Protein AF-A0A662MBN6-F1 (afdb_monomer_lite)

Structure (mmCIF, N/CA/C/O backbone):
data_AF-A0A662MBN6-F1
#
_entry.id   AF-A0A662MBN6-F1
#
loop_
_atom_site.group_PDB
_atom_site.id
_atom_site.type_symbol
_atom_site.label_atom_id
_atom_site.label_alt_id
_atom_site.label_comp_id
_atom_site.label_asym_id
_atom_site.label_entity_id
_atom_site.label_seq_id
_atom_site.pdbx_PDB_ins_code
_atom_site.Cartn_x
_atom_site.Cartn_y
_atom_site.Cartn_z
_atom_site.occupancy
_atom_site.B_iso_or_equiv
_atom_site.auth_seq_id
_atom_site.auth_comp_id
_atom_site.auth_asym_id
_atom_site.auth_atom_id
_atom_site.pdbx_PDB_model_num
ATOM 1 N N . MET A 1 1 ? -44.211 -45.992 67.084 1.00 43.53 1 MET A N 1
ATOM 2 C CA . MET A 1 1 ? -43.452 -45.256 66.044 1.00 43.53 1 MET A CA 1
ATOM 3 C C . MET A 1 1 ? -44.060 -43.896 65.625 1.00 43.53 1 MET A C 1
ATOM 5 O O . MET A 1 1 ? -43.707 -43.391 64.575 1.00 43.53 1 MET A O 1
ATOM 9 N N . LYS A 1 2 ? -44.914 -43.236 66.437 1.00 46.69 2 LYS A N 1
ATOM 10 C CA . LYS A 1 2 ? -45.595 -41.965 66.067 1.00 46.69 2 LYS A CA 1
ATOM 11 C C . LYS A 1 2 ? -45.117 -40.698 66.809 1.00 46.69 2 LYS A C 1
ATOM 13 O O . LYS A 1 2 ? -45.654 -39.627 66.571 1.00 46.69 2 LYS A O 1
ATOM 18 N N . LYS A 1 3 ? -44.113 -40.788 67.694 1.00 43.88 3 LYS A N 1
ATOM 19 C CA . LYS A 1 3 ? -43.652 -39.653 68.530 1.00 43.88 3 LYS A CA 1
ATOM 20 C C . LYS A 1 3 ? -42.488 -38.831 67.945 1.00 43.88 3 LYS A C 1
ATOM 22 O O . LYS A 1 3 ? -42.190 -37.772 68.480 1.00 43.88 3 LYS A O 1
ATOM 27 N N . GLY A 1 4 ? -41.851 -39.284 66.860 1.00 48.06 4 GLY A N 1
ATOM 28 C CA . GLY A 1 4 ? -40.735 -38.567 66.218 1.00 48.06 4 GLY A CA 1
ATOM 29 C C . GLY A 1 4 ? -41.172 -37.480 65.227 1.00 48.06 4 GLY A C 1
ATOM 30 O O . GLY A 1 4 ? -40.591 -36.403 65.205 1.00 48.06 4 GLY A O 1
ATOM 31 N N . MET A 1 5 ? -42.244 -37.720 64.461 1.00 45.75 5 MET A N 1
ATOM 32 C CA . MET A 1 5 ? -42.692 -36.809 63.392 1.00 45.75 5 MET A CA 1
ATOM 33 C C . MET A 1 5 ? -43.358 -35.520 63.894 1.00 45.75 5 MET A C 1
ATOM 35 O O . MET A 1 5 ? -43.270 -34.497 63.228 1.00 45.75 5 MET A O 1
ATOM 39 N N . GLN A 1 6 ? -43.984 -35.523 65.077 1.00 48.78 6 GLN A N 1
ATOM 40 C CA . GLN A 1 6 ? -44.627 -34.315 65.619 1.00 48.78 6 GLN A CA 1
ATOM 41 C C . GLN A 1 6 ? -43.644 -33.317 66.251 1.00 48.78 6 GLN A C 1
ATOM 43 O O . GLN A 1 6 ? -43.980 -32.144 66.373 1.00 48.78 6 GLN A O 1
ATOM 48 N N . LYS A 1 7 ? -42.425 -33.744 66.619 1.00 49.22 7 LYS A N 1
ATOM 49 C CA . LYS A 1 7 ? -41.406 -32.842 67.190 1.00 49.22 7 LYS A CA 1
ATOM 50 C C . LYS A 1 7 ? -40.710 -31.979 66.133 1.00 49.22 7 LYS A C 1
ATOM 52 O O . LYS A 1 7 ? -40.251 -30.896 66.463 1.00 49.22 7 LYS A O 1
ATOM 57 N N . PHE A 1 8 ? -40.689 -32.426 64.878 1.00 49.50 8 PHE A N 1
ATOM 58 C CA . PHE A 1 8 ? -40.122 -31.667 63.758 1.00 49.50 8 PHE A CA 1
ATOM 59 C C . PHE A 1 8 ? -41.059 -30.551 63.268 1.00 49.50 8 PHE A C 1
ATOM 61 O O . PHE A 1 8 ? -40.603 -29.510 62.816 1.00 49.50 8 PHE A O 1
ATOM 68 N N . ALA A 1 9 ? -42.376 -30.738 63.412 1.00 53.12 9 ALA A N 1
ATOM 69 C CA . ALA A 1 9 ? -43.385 -29.774 62.969 1.00 53.12 9 ALA A CA 1
ATOM 70 C C . ALA A 1 9 ? -43.541 -28.546 63.894 1.00 53.12 9 ALA A C 1
ATOM 72 O O . ALA A 1 9 ? -44.216 -27.592 63.521 1.00 53.12 9 ALA A O 1
ATOM 73 N N . TYR A 1 10 ? -42.940 -28.560 65.091 1.00 52.09 10 TYR A N 1
ATOM 74 C CA . TYR A 1 10 ? -43.106 -27.512 66.112 1.00 52.09 10 TYR A CA 1
ATOM 75 C C . TYR A 1 10 ? -41.796 -26.839 66.544 1.00 52.09 10 TYR A C 1
ATOM 77 O O . TYR A 1 10 ? -41.787 -26.081 67.518 1.00 52.09 10 TYR A O 1
ATOM 85 N N . ASP A 1 11 ? -40.689 -27.077 65.835 1.00 55.84 11 ASP A N 1
ATOM 86 C CA . ASP A 1 11 ? -39.432 -26.394 66.132 1.00 55.84 11 ASP A CA 1
ATOM 87 C C . ASP A 1 11 ? -39.396 -25.014 65.454 1.00 55.84 11 ASP A C 1
ATOM 89 O O . ASP A 1 11 ? -38.882 -24.826 64.349 1.00 55.84 11 ASP A O 1
ATOM 93 N N . ARG A 1 12 ? -39.992 -24.022 66.131 1.00 61.59 12 ARG A N 1
ATOM 94 C CA . ARG A 1 12 ? -40.018 -22.611 65.699 1.00 61.59 12 ARG A CA 1
ATOM 95 C C . ARG A 1 12 ? -38.622 -22.052 65.401 1.00 61.59 12 ARG A C 1
ATOM 97 O O . ARG A 1 12 ? -38.512 -21.146 64.579 1.00 61.59 12 ARG A O 1
ATOM 104 N N . ARG A 1 13 ? -37.568 -22.574 66.045 1.00 64.81 13 ARG A N 1
ATOM 105 C CA . ARG A 1 13 ? -36.185 -22.144 65.785 1.00 64.81 13 ARG A CA 1
ATOM 106 C C . ARG A 1 13 ? -35.689 -22.650 64.433 1.00 64.81 13 ARG A C 1
ATOM 108 O O . ARG A 1 13 ? -35.097 -21.871 63.698 1.00 64.81 13 ARG A O 1
ATOM 115 N N . GLY A 1 14 ? -35.996 -23.896 64.067 1.00 66.62 14 GLY A N 1
ATOM 116 C CA . GLY A 1 14 ? -35.648 -24.454 62.755 1.00 66.62 14 GLY A CA 1
ATOM 117 C C . GLY A 1 14 ? -36.348 -23.736 61.597 1.00 66.62 14 GLY A C 1
ATOM 118 O O . GLY A 1 14 ? -35.712 -23.422 60.594 1.00 66.62 14 GLY A O 1
ATOM 119 N N . ILE A 1 15 ? -37.630 -23.394 61.771 1.00 73.56 15 ILE A N 1
ATOM 120 C CA . ILE A 1 15 ? -38.402 -22.628 60.775 1.00 73.56 15 ILE A CA 1
ATOM 121 C C . ILE A 1 15 ? -37.839 -21.205 60.617 1.00 73.56 15 ILE A C 1
ATOM 123 O O . ILE A 1 15 ? -37.693 -20.731 59.493 1.00 73.56 15 ILE A O 1
ATOM 127 N N . SER A 1 16 ? -37.460 -20.545 61.718 1.00 77.75 16 SER A N 1
ATOM 128 C CA . SER A 1 16 ? -36.856 -19.205 61.683 1.00 77.75 16 SER A CA 1
ATOM 129 C C . SER A 1 16 ? -35.482 -19.197 61.010 1.00 77.75 16 SER A C 1
ATOM 131 O O . SER A 1 16 ? -35.201 -18.292 60.234 1.00 77.75 16 SER A O 1
ATOM 133 N N . VAL A 1 17 ? -34.637 -20.200 61.274 1.00 84.00 17 VAL A N 1
ATOM 134 C CA . VAL A 1 17 ? -33.309 -20.322 60.644 1.00 84.00 17 VAL A CA 1
ATOM 135 C C . VAL A 1 17 ? -33.437 -20.635 59.151 1.00 84.00 17 VAL A C 1
ATOM 137 O O . VAL A 1 17 ? -32.686 -20.092 58.348 1.00 84.00 17 VAL A O 1
ATOM 140 N N . MET A 1 18 ? -34.418 -21.455 58.753 1.00 83.81 18 MET A N 1
ATOM 141 C CA . MET A 1 18 ? -34.717 -21.681 57.335 1.00 83.81 18 MET A CA 1
ATOM 142 C C . MET A 1 18 ? -35.194 -20.405 56.634 1.00 83.81 18 MET A C 1
ATOM 144 O O . MET A 1 18 ? -34.750 -20.129 55.523 1.00 83.81 18 MET A O 1
ATOM 148 N N . GLN A 1 19 ? -36.070 -19.618 57.266 1.00 84.38 19 GLN A N 1
ATOM 149 C CA . GLN A 1 19 ? -36.522 -18.345 56.696 1.00 84.38 19 GLN A CA 1
ATOM 150 C C . GLN A 1 19 ? -35.379 -17.335 56.553 1.00 84.38 19 GLN A C 1
ATOM 152 O O . GLN A 1 19 ? -35.288 -16.677 55.520 1.00 84.38 19 GLN A O 1
ATOM 157 N N . ASP A 1 20 ? -34.493 -17.251 57.544 1.00 88.06 20 ASP A N 1
ATOM 158 C CA . ASP A 1 20 ? -33.333 -16.357 57.513 1.00 88.06 20 ASP A CA 1
ATOM 159 C C . ASP A 1 20 ? -32.323 -16.773 56.430 1.00 88.06 20 ASP A C 1
ATOM 161 O O . ASP A 1 20 ? -31.853 -15.947 55.651 1.00 88.06 20 ASP A O 1
ATOM 165 N N . ALA A 1 21 ? -32.081 -18.080 56.273 1.00 90.19 21 ALA A N 1
ATOM 166 C CA . ALA A 1 21 ? -31.244 -18.609 55.197 1.00 90.19 21 ALA A CA 1
ATOM 167 C C . ALA A 1 21 ? -31.826 -18.320 53.800 1.00 90.19 21 ALA A C 1
ATOM 169 O O . ALA A 1 21 ? -31.088 -17.955 52.884 1.00 90.19 21 ALA A O 1
ATOM 170 N N . VAL A 1 22 ? -33.148 -18.438 53.629 1.00 89.00 22 VAL A N 1
ATOM 171 C CA . VAL A 1 22 ? -33.822 -18.095 52.366 1.00 89.00 22 VAL A CA 1
ATOM 172 C C . VAL A 1 22 ? -33.725 -16.594 52.087 1.00 89.00 22 VAL A C 1
ATOM 174 O O . VAL A 1 22 ? -33.398 -16.209 50.965 1.00 89.00 22 VAL A O 1
ATOM 177 N N . LEU A 1 23 ? -33.948 -15.744 53.094 1.00 86.75 23 LEU A N 1
ATOM 178 C CA . LEU A 1 23 ? -33.788 -14.292 52.971 1.00 86.75 23 LEU A CA 1
ATOM 179 C C . LEU A 1 23 ? -32.349 -13.904 52.616 1.00 86.75 23 LEU A C 1
ATOM 181 O O . LEU A 1 23 ? -32.150 -13.087 51.717 1.00 86.75 23 LEU A O 1
ATOM 185 N N . PHE A 1 24 ? -31.353 -14.534 53.240 1.00 92.19 24 PHE A N 1
ATOM 186 C CA . PHE A 1 24 ? -29.942 -14.339 52.915 1.00 92.19 24 PHE A CA 1
ATOM 187 C C . PHE A 1 24 ? -29.633 -14.737 51.467 1.00 92.19 24 PHE A C 1
ATOM 189 O O . PHE A 1 24 ? -29.033 -13.955 50.731 1.00 92.19 24 PHE A O 1
ATOM 196 N N . CYS A 1 25 ? -30.101 -15.904 51.009 1.00 88.25 25 CYS A N 1
ATOM 197 C CA . CYS A 1 25 ? -29.927 -16.330 49.619 1.00 88.25 25 CYS A CA 1
ATOM 198 C C . CYS A 1 25 ? -30.575 -15.360 48.622 1.00 88.25 25 CYS A C 1
ATOM 200 O O . CYS A 1 25 ? -29.971 -15.057 47.591 1.00 88.25 25 CYS A O 1
ATOM 202 N N . ILE A 1 26 ? -31.771 -14.845 48.920 1.00 93.62 26 ILE A N 1
ATOM 203 C CA . ILE A 1 26 ? -32.443 -13.847 48.076 1.00 93.62 26 ILE A CA 1
ATOM 204 C C . ILE A 1 26 ? -31.632 -12.548 48.045 1.00 93.62 26 ILE A C 1
ATOM 206 O O . ILE A 1 26 ? -31.398 -11.999 46.969 1.00 93.62 26 ILE A O 1
ATOM 210 N N . MET A 1 27 ? -31.143 -12.083 49.196 1.00 92.00 27 MET A N 1
ATOM 211 C CA . MET A 1 27 ? -30.364 -10.848 49.284 1.00 92.00 27 MET A CA 1
ATOM 212 C C . MET A 1 27 ? -29.030 -10.954 48.535 1.00 92.00 27 MET A C 1
ATOM 214 O O . MET A 1 27 ? -28.665 -10.042 47.791 1.00 92.00 27 MET A O 1
ATOM 218 N N . VAL A 1 28 ? -28.334 -12.089 48.662 1.00 92.50 28 VAL A N 1
ATOM 219 C CA . VAL A 1 28 ? -27.106 -12.384 47.909 1.00 92.50 28 VAL A CA 1
ATOM 220 C C . VAL A 1 28 ? -27.394 -12.484 46.411 1.00 92.50 28 VAL A C 1
ATOM 222 O O . VAL A 1 28 ? -26.631 -11.940 45.619 1.00 92.50 28 VAL A O 1
ATOM 225 N N . SER A 1 29 ? -28.507 -13.101 46.008 1.00 91.56 29 SER A N 1
ATOM 226 C CA . SER A 1 29 ? -28.884 -13.221 44.590 1.00 91.56 29 SER A CA 1
ATOM 227 C C . SER A 1 29 ? -29.187 -11.861 43.957 1.00 91.56 29 SER A C 1
ATOM 229 O O . SER A 1 29 ? -28.724 -11.581 42.854 1.00 91.56 29 SER A O 1
ATOM 231 N N . ILE A 1 30 ? -29.908 -10.986 44.666 1.00 90.50 30 ILE A N 1
ATOM 232 C CA . ILE A 1 30 ? -30.180 -9.612 44.214 1.00 90.50 30 ILE A CA 1
ATOM 233 C C . ILE A 1 30 ? -28.877 -8.805 44.157 1.00 90.50 30 ILE A C 1
ATOM 235 O O . ILE A 1 30 ? -28.630 -8.101 43.182 1.00 90.50 30 ILE A O 1
ATOM 239 N N . SER A 1 31 ? -28.010 -8.953 45.161 1.00 88.38 31 SER A N 1
ATOM 240 C CA . SER A 1 31 ? -26.706 -8.277 45.188 1.00 88.38 31 SER A CA 1
ATOM 241 C C . SER A 1 31 ? -25.815 -8.727 44.028 1.00 88.38 31 SER A C 1
ATOM 243 O O . SER A 1 31 ? -25.198 -7.896 43.369 1.00 88.38 31 SER A O 1
ATOM 245 N N . ALA A 1 32 ? -25.797 -10.028 43.723 1.00 84.62 32 ALA A N 1
ATOM 246 C CA . ALA A 1 32 ? -25.077 -10.582 42.583 1.00 84.62 32 ALA A CA 1
ATOM 247 C C . ALA A 1 32 ? -25.638 -10.066 41.250 1.00 84.62 32 ALA A C 1
ATOM 249 O O . ALA A 1 32 ? -24.862 -9.658 40.393 1.00 84.62 32 ALA A O 1
ATOM 250 N N . ALA A 1 33 ? -26.964 -10.013 41.091 1.00 86.44 33 ALA A N 1
ATOM 251 C CA . ALA A 1 33 ? -27.605 -9.489 39.884 1.00 86.44 33 ALA A CA 1
ATOM 252 C C . ALA A 1 33 ? -27.295 -8.000 39.641 1.00 86.44 33 ALA A C 1
ATOM 254 O O . ALA A 1 33 ? -27.156 -7.585 38.494 1.00 86.44 33 ALA A O 1
ATOM 255 N N . ILE A 1 34 ? -27.148 -7.207 40.708 1.00 84.06 34 ILE A N 1
ATOM 256 C CA . ILE A 1 34 ? -26.799 -5.780 40.619 1.00 84.06 34 ILE A CA 1
ATOM 257 C C . ILE A 1 34 ? -25.293 -5.574 40.380 1.00 84.06 34 ILE A C 1
ATOM 259 O O . ILE A 1 34 ? -24.919 -4.645 39.667 1.00 84.06 34 ILE A O 1
ATOM 263 N N . LEU A 1 35 ? -24.418 -6.428 40.929 1.00 82.06 35 LEU A N 1
ATOM 264 C CA . LEU A 1 35 ? -22.964 -6.333 40.717 1.00 82.06 35 LEU A CA 1
ATOM 265 C C . LEU A 1 35 ? -22.493 -6.921 39.379 1.00 82.06 35 LEU A C 1
ATOM 267 O O . LEU A 1 35 ? -21.465 -6.489 38.860 1.00 82.06 35 LEU A O 1
ATOM 271 N N . MET A 1 36 ? -23.210 -7.888 38.801 1.00 78.81 36 MET A N 1
ATOM 272 C CA . MET A 1 36 ? -22.783 -8.561 37.565 1.00 78.81 36 MET A CA 1
ATOM 273 C C . MET A 1 36 ? -22.534 -7.585 36.394 1.00 78.81 36 MET A C 1
ATOM 275 O O . MET A 1 36 ? -21.481 -7.698 35.765 1.00 78.81 36 MET A O 1
ATOM 279 N N . PRO A 1 37 ? -23.390 -6.572 36.135 1.00 74.31 37 PRO A N 1
ATOM 280 C CA . PRO A 1 37 ? -23.127 -5.548 35.124 1.00 74.31 37 PRO A CA 1
ATOM 281 C C . PRO A 1 37 ? -21.913 -4.670 35.445 1.00 74.31 37 PRO A C 1
ATOM 283 O O . PRO A 1 37 ? -21.252 -4.210 34.525 1.00 74.31 37 PRO A O 1
ATOM 286 N N . SER A 1 38 ? -21.590 -4.453 36.725 1.00 73.69 38 SER A N 1
ATOM 287 C CA . SER A 1 38 ? -20.442 -3.630 37.139 1.00 73.69 38 SER A CA 1
ATOM 288 C C . SER A 1 38 ? -19.107 -4.364 36.986 1.00 73.69 38 SER A C 1
ATOM 290 O O . SER A 1 38 ? -18.075 -3.727 36.801 1.00 73.69 38 SER A O 1
ATOM 292 N N . PHE A 1 39 ? -19.102 -5.696 37.079 1.00 72.06 39 PHE A N 1
ATOM 293 C CA . PHE A 1 39 ? -17.918 -6.498 36.761 1.00 72.06 39 PHE A CA 1
ATOM 294 C C . PHE A 1 39 ? -17.773 -6.724 35.256 1.00 72.06 39 PHE A C 1
ATOM 296 O O . PHE A 1 39 ? -16.655 -6.764 34.747 1.00 72.06 39 PHE A O 1
ATOM 303 N N . ALA A 1 40 ? -18.897 -6.847 34.547 1.00 73.50 40 ALA A N 1
ATOM 304 C CA . ALA A 1 40 ? -18.913 -7.015 33.101 1.00 73.50 40 ALA A CA 1
ATOM 305 C C . ALA A 1 40 ? -18.699 -5.699 32.335 1.00 73.50 40 ALA A C 1
ATOM 307 O O . ALA A 1 40 ? -18.296 -5.747 31.180 1.00 73.50 40 ALA A O 1
ATOM 308 N N . SER A 1 41 ? -18.923 -4.524 32.937 1.00 72.81 41 SER A N 1
ATOM 309 C CA . SER A 1 41 ? -18.787 -3.239 32.234 1.00 72.81 41 SER A CA 1
ATOM 310 C C . SER A 1 41 ? -17.384 -3.039 31.672 1.00 72.81 41 SER A C 1
ATOM 312 O O . SER A 1 41 ? -17.250 -2.666 30.517 1.00 72.81 41 SER A O 1
ATOM 314 N N . ASN A 1 42 ? -16.345 -3.376 32.442 1.00 73.75 42 ASN A N 1
ATOM 315 C CA . ASN A 1 42 ? -14.957 -3.206 32.009 1.00 73.75 42 ASN A CA 1
ATOM 316 C C . ASN A 1 42 ? -14.569 -4.169 30.879 1.00 73.75 42 ASN A C 1
ATOM 318 O O . ASN A 1 42 ? -13.759 -3.819 30.025 1.00 73.75 42 ASN A O 1
ATOM 322 N N . SER A 1 43 ? -15.098 -5.397 30.880 1.00 76.00 43 SER A N 1
ATOM 323 C CA . SER A 1 43 ? -14.834 -6.352 29.799 1.00 76.00 43 SER A CA 1
ATOM 324 C C . SER A 1 43 ? -15.636 -6.011 28.548 1.00 76.00 43 SER A C 1
ATOM 326 O O . SER A 1 43 ? -15.094 -6.078 27.452 1.00 76.00 43 SER A O 1
ATOM 328 N N . ILE A 1 44 ? -16.891 -5.589 28.704 1.00 80.69 44 ILE A N 1
ATOM 329 C CA . ILE A 1 44 ? -17.744 -5.138 27.601 1.00 80.69 44 ILE A CA 1
ATOM 330 C C . ILE A 1 44 ? -17.172 -3.868 26.963 1.00 80.69 44 ILE A C 1
ATOM 332 O O . ILE A 1 44 ? -17.124 -3.785 25.742 1.00 80.69 44 ILE A O 1
ATOM 336 N N . GLU A 1 45 ? -16.694 -2.912 27.761 1.00 81.88 45 GLU A N 1
ATOM 337 C CA . GLU A 1 45 ? -16.061 -1.682 27.271 1.00 81.88 45 GLU A CA 1
ATOM 338 C C . GLU A 1 45 ? -14.786 -1.983 26.480 1.00 81.88 45 GLU A C 1
ATOM 340 O O . GLU A 1 45 ? -14.612 -1.461 25.384 1.00 81.88 45 GLU A O 1
ATOM 345 N N . ARG A 1 46 ? -13.923 -2.881 26.974 1.00 81.12 46 ARG A N 1
ATOM 346 C CA . ARG A 1 46 ? -12.727 -3.304 26.227 1.00 81.12 46 ARG A CA 1
ATOM 347 C C . ARG A 1 46 ? -13.074 -3.967 24.902 1.00 81.12 46 ARG A C 1
ATOM 349 O O . ARG A 1 46 ? -12.521 -3.574 23.885 1.00 81.12 46 ARG A O 1
ATOM 356 N N . VAL A 1 47 ? -14.008 -4.916 24.910 1.00 83.44 47 VAL A N 1
ATOM 357 C CA . VAL A 1 47 ? -14.456 -5.600 23.686 1.00 83.44 47 VAL A CA 1
ATOM 358 C C . VAL A 1 47 ? -15.082 -4.608 22.706 1.00 83.44 47 VAL A C 1
ATOM 360 O O . VAL A 1 47 ? -14.885 -4.725 21.501 1.00 83.44 47 VAL A O 1
ATOM 363 N N . TYR A 1 48 ? -15.812 -3.610 23.207 1.00 85.75 48 TYR A N 1
ATOM 364 C CA . TYR A 1 48 ? -16.369 -2.549 22.377 1.00 85.75 48 TYR A CA 1
ATOM 365 C C . TYR A 1 48 ? -15.266 -1.699 21.733 1.00 85.75 48 TYR A C 1
ATOM 367 O O . TYR A 1 48 ? -15.314 -1.476 20.531 1.00 85.75 48 TYR A O 1
ATOM 375 N N . ILE A 1 49 ? -14.253 -1.287 22.501 1.00 84.62 49 ILE A N 1
ATOM 376 C CA . ILE A 1 49 ? -13.107 -0.513 21.996 1.00 84.62 49 ILE A CA 1
ATOM 377 C C . ILE A 1 49 ? -12.293 -1.322 20.978 1.00 84.62 49 ILE A C 1
ATOM 379 O O . ILE A 1 49 ? -11.887 -0.785 19.951 1.00 84.62 49 ILE A O 1
ATOM 383 N N . GLU A 1 50 ? -12.038 -2.603 21.248 1.00 85.88 50 GLU A N 1
ATOM 384 C CA . GLU A 1 50 ? -11.339 -3.501 20.319 1.00 85.88 50 GLU A CA 1
ATOM 385 C C . GLU A 1 50 ? -12.093 -3.598 18.993 1.00 85.88 50 GLU A C 1
ATOM 387 O O . GLU A 1 50 ? -11.511 -3.378 17.932 1.00 85.88 50 GLU A O 1
ATOM 392 N N . LYS A 1 51 ? -13.406 -3.832 19.066 1.00 87.75 51 LYS A N 1
ATOM 393 C CA . LYS A 1 51 ? -14.268 -3.926 17.891 1.00 87.75 51 LYS A CA 1
ATOM 394 C C . LYS A 1 51 ? -14.361 -2.605 17.124 1.00 87.75 51 LYS A C 1
ATOM 396 O O . LYS A 1 51 ? -14.294 -2.610 15.902 1.00 87.75 51 LYS A O 1
ATOM 401 N N . GLU A 1 52 ? -14.488 -1.480 17.824 1.00 88.38 52 GLU A N 1
ATOM 402 C CA . GLU A 1 52 ? -14.517 -0.148 17.209 1.00 88.38 52 GLU A CA 1
ATOM 403 C C . GLU A 1 52 ? -13.216 0.138 16.450 1.00 88.38 52 GLU A C 1
ATOM 405 O O . GLU A 1 52 ? -13.250 0.648 15.333 1.00 88.38 52 GLU A O 1
ATOM 410 N N . ASN A 1 53 ? -12.061 -0.214 17.023 1.00 87.81 53 ASN A N 1
ATOM 411 C CA . ASN A 1 53 ? -10.777 -0.032 16.348 1.00 87.81 53 ASN A CA 1
ATOM 412 C C . ASN A 1 53 ? -10.634 -0.953 15.126 1.00 87.81 53 ASN A C 1
ATOM 414 O O . ASN A 1 53 ? -10.098 -0.514 14.110 1.00 87.81 53 ASN A O 1
ATOM 418 N N . GLU A 1 54 ? -11.113 -2.196 15.202 1.00 88.38 54 GLU A N 1
ATOM 419 C CA . GLU A 1 54 ? -11.120 -3.130 14.069 1.00 88.38 54 GLU A CA 1
ATOM 420 C C . GLU A 1 54 ? -12.001 -2.606 12.921 1.00 88.38 54 GLU A C 1
ATOM 422 O O . GLU A 1 54 ? -11.520 -2.451 11.797 1.00 88.38 54 GLU A O 1
ATOM 427 N N . GLU A 1 55 ? -13.242 -2.210 13.225 1.00 89.88 55 GLU A N 1
ATOM 428 C CA . GLU A 1 55 ? -14.173 -1.619 12.253 1.00 89.88 55 GLU A CA 1
ATOM 429 C C . GLU A 1 55 ? -13.622 -0.319 11.652 1.00 89.88 55 GLU A C 1
ATOM 431 O O . GLU A 1 55 ? -13.769 -0.075 10.455 1.00 89.88 55 GLU A O 1
ATOM 436 N N . ARG A 1 56 ? -12.928 0.501 12.450 1.00 89.69 56 ARG A N 1
ATOM 437 C CA . ARG A 1 56 ? -12.312 1.745 11.976 1.00 89.69 56 ARG A CA 1
ATOM 438 C C . ARG A 1 56 ? -11.209 1.492 10.951 1.00 89.69 56 ARG A C 1
ATOM 440 O O . ARG A 1 56 ? -11.098 2.247 9.988 1.00 89.69 56 ARG A O 1
ATOM 447 N N . VAL A 1 57 ? -10.369 0.474 11.144 1.00 90.94 57 VAL A N 1
ATOM 448 C CA . VAL A 1 57 ? -9.294 0.161 10.185 1.00 90.94 57 VAL A CA 1
ATOM 449 C C . VAL A 1 57 ? -9.879 -0.360 8.871 1.00 90.94 57 VAL A C 1
ATOM 451 O O . VAL A 1 57 ? -9.427 0.061 7.801 1.00 90.94 57 VAL A O 1
ATOM 454 N N . ASP A 1 58 ? -10.920 -1.189 8.942 1.00 91.62 58 ASP A N 1
ATOM 455 C CA . ASP A 1 58 ? -11.672 -1.631 7.765 1.00 91.62 58 ASP A CA 1
ATOM 456 C C . ASP A 1 58 ? -12.354 -0.461 7.046 1.00 91.62 58 ASP A C 1
ATOM 458 O O . ASP A 1 58 ? -12.301 -0.377 5.817 1.00 91.62 58 ASP A O 1
ATOM 462 N N . GLU A 1 59 ? -12.941 0.482 7.786 1.00 91.69 59 GLU A N 1
ATOM 463 C CA . GLU A 1 59 ? -13.560 1.678 7.215 1.00 91.69 59 GLU A CA 1
ATOM 464 C C . GLU A 1 59 ? -12.529 2.554 6.495 1.00 91.69 59 GLU A C 1
ATOM 466 O O . GLU A 1 59 ? -12.761 2.958 5.357 1.00 91.69 59 GLU A O 1
ATOM 471 N N . VAL A 1 60 ? -11.366 2.809 7.104 1.00 91.81 60 VAL A N 1
ATOM 472 C CA . VAL A 1 60 ? -10.292 3.595 6.472 1.00 91.81 60 VAL A CA 1
ATOM 473 C C . VAL A 1 60 ? -9.797 2.917 5.196 1.00 91.81 60 VAL A C 1
ATOM 475 O O . VAL A 1 60 ? -9.608 3.588 4.178 1.00 91.81 60 VAL A O 1
ATOM 478 N N . LEU A 1 61 ? -9.613 1.593 5.219 1.00 92.25 61 LEU A N 1
ATOM 479 C CA . LEU A 1 61 ? -9.229 0.848 4.024 1.00 92.25 61 LEU A CA 1
ATOM 480 C C . LEU A 1 61 ? -10.327 0.915 2.956 1.00 92.25 61 LEU A C 1
ATOM 482 O O . LEU A 1 61 ? -10.028 1.146 1.786 1.00 92.25 61 LEU A O 1
ATOM 486 N N . HIS A 1 62 ? -11.593 0.763 3.340 1.00 92.12 62 HIS A N 1
ATOM 487 C CA . HIS A 1 62 ? -12.718 0.874 2.418 1.00 92.12 62 HIS A CA 1
ATOM 488 C C . HIS A 1 62 ? -12.796 2.266 1.784 1.00 92.12 62 HIS A C 1
ATOM 490 O O . HIS A 1 62 ? -12.916 2.384 0.566 1.00 92.12 62 HIS A O 1
ATOM 496 N N . GLN A 1 63 ? -12.641 3.321 2.581 1.00 90.81 63 GLN A N 1
ATOM 497 C CA . GLN A 1 63 ? -12.597 4.689 2.083 1.00 90.81 63 GLN A CA 1
ATOM 498 C C . GLN A 1 63 ? -11.413 4.897 1.134 1.00 90.81 63 GLN A C 1
ATOM 500 O O . GLN A 1 63 ? -11.596 5.498 0.084 1.00 90.81 63 GLN A O 1
ATOM 505 N N . LEU A 1 64 ? -10.230 4.346 1.416 1.00 90.56 64 LEU A N 1
ATOM 506 C CA . LEU A 1 64 ? -9.094 4.383 0.484 1.00 90.56 64 LEU A CA 1
ATOM 507 C C . LEU A 1 64 ? -9.434 3.712 -0.861 1.00 90.56 64 LEU A C 1
ATOM 509 O O . LEU A 1 64 ? -9.024 4.186 -1.921 1.00 90.56 64 LEU A O 1
ATOM 513 N N . MET A 1 65 ? -10.223 2.639 -0.832 1.00 88.62 65 MET A N 1
ATOM 514 C CA . MET A 1 65 ? -10.681 1.934 -2.031 1.00 88.62 65 MET A CA 1
ATOM 515 C C . MET A 1 65 ? -11.745 2.700 -2.830 1.00 88.62 65 MET A C 1
ATOM 517 O O . MET A 1 65 ? -11.835 2.519 -4.042 1.00 88.62 65 MET A O 1
ATOM 521 N N . THR A 1 66 ? -12.564 3.533 -2.182 1.00 87.44 66 THR A N 1
ATOM 522 C CA . THR A 1 66 ? -13.715 4.193 -2.827 1.00 87.44 66 THR A CA 1
ATOM 523 C C . THR A 1 66 ? -13.541 5.692 -3.063 1.00 87.44 66 THR A C 1
ATOM 525 O O . THR A 1 66 ? -14.155 6.247 -3.977 1.00 87.44 66 THR A O 1
ATOM 528 N N . CYS A 1 67 ? -12.748 6.371 -2.236 1.00 87.38 67 CYS A N 1
ATOM 529 C CA . CYS A 1 67 ? -12.536 7.810 -2.310 1.00 87.38 67 CYS A CA 1
ATOM 530 C C . CYS A 1 67 ? -11.629 8.155 -3.487 1.00 87.38 67 CYS A C 1
ATOM 532 O O . CYS A 1 67 ? -10.626 7.489 -3.757 1.00 87.38 67 CYS A O 1
ATOM 534 N N . ARG A 1 68 ? -11.998 9.234 -4.174 1.00 84.38 68 ARG A N 1
ATOM 535 C CA . ARG A 1 68 ? -11.250 9.784 -5.299 1.00 84.38 68 ARG A CA 1
ATOM 536 C C . ARG A 1 68 ? -10.247 10.807 -4.797 1.00 84.38 68 ARG A C 1
ATOM 538 O O . ARG A 1 68 ? -10.558 11.568 -3.884 1.00 84.38 68 ARG A O 1
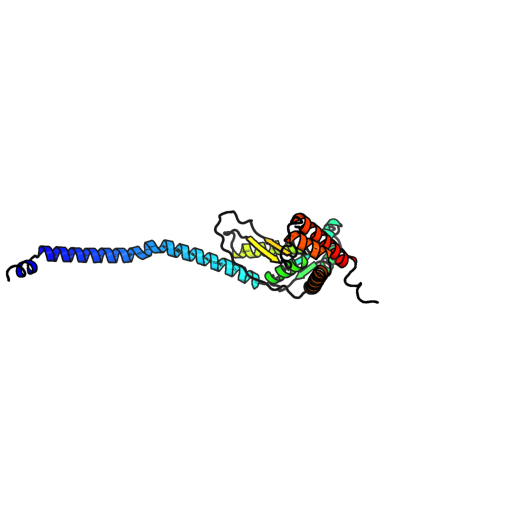ATOM 545 N N . ALA A 1 69 ? -9.074 10.825 -5.415 1.00 79.44 69 ALA A N 1
ATOM 546 C CA . ALA A 1 69 ? -8.189 11.971 -5.315 1.00 79.44 69 ALA A CA 1
ATOM 547 C C . ALA A 1 69 ? -8.730 13.052 -6.264 1.00 79.44 69 ALA A C 1
ATOM 549 O O . ALA A 1 69 ? -8.885 12.798 -7.461 1.00 79.44 69 ALA A O 1
ATOM 550 N N . ASP A 1 70 ? -9.083 14.218 -5.721 1.00 66.94 70 ASP A N 1
ATOM 551 C CA . ASP A 1 70 ? -9.677 15.302 -6.512 1.00 66.94 70 ASP A CA 1
ATOM 552 C C . ASP A 1 70 ? -8.650 15.940 -7.461 1.00 66.94 70 ASP A C 1
ATOM 554 O O . ASP A 1 70 ? -8.936 16.102 -8.643 1.00 66.94 70 ASP A O 1
ATOM 558 N N . GLU A 1 71 ? -7.438 16.229 -6.976 1.00 68.44 71 GLU A N 1
ATOM 559 C CA . GLU A 1 71 ? -6.374 16.897 -7.739 1.00 68.44 71 GLU A CA 1
ATOM 560 C C . GLU A 1 71 ? -5.035 16.181 -7.495 1.00 68.44 71 GLU A C 1
ATOM 562 O O . GLU A 1 71 ? -4.273 16.539 -6.595 1.00 68.44 71 GLU A O 1
ATOM 567 N N . PHE A 1 72 ? -4.750 15.123 -8.263 1.00 78.38 72 PHE A N 1
ATOM 568 C CA . PHE A 1 72 ? -3.450 14.451 -8.210 1.00 78.38 72 PHE A CA 1
ATOM 569 C C . PHE A 1 72 ? -2.550 14.929 -9.354 1.00 78.38 72 PHE A C 1
ATOM 571 O O . PHE A 1 72 ? -2.718 14.525 -10.507 1.00 78.38 72 PHE A O 1
ATOM 578 N N . GLU A 1 73 ? -1.571 15.773 -9.028 1.00 80.25 73 GLU A N 1
ATOM 579 C CA . GLU A 1 73 ? -0.538 16.228 -9.962 1.00 80.25 73 GLU A CA 1
ATOM 580 C C . GLU A 1 73 ? 0.812 15.562 -9.659 1.00 80.25 73 GLU A C 1
ATOM 582 O O . GLU A 1 73 ? 1.255 15.503 -8.509 1.00 80.25 73 GLU A O 1
ATOM 587 N N . TYR A 1 74 ? 1.510 15.111 -10.703 1.00 78.12 74 TYR A N 1
ATOM 588 C CA . TYR A 1 74 ? 2.911 14.694 -10.616 1.00 78.12 74 TYR A CA 1
ATOM 589 C C . TYR A 1 74 ? 3.690 15.078 -11.877 1.00 78.12 74 TYR A C 1
ATOM 591 O O . TYR A 1 74 ? 3.121 15.258 -12.957 1.00 78.12 74 TYR A O 1
ATOM 599 N N . MET A 1 75 ? 5.012 15.189 -11.759 1.00 74.25 75 MET A N 1
ATOM 600 C CA . MET A 1 75 ? 5.913 15.463 -12.879 1.00 74.25 75 MET A CA 1
ATOM 601 C C . MET A 1 75 ? 6.671 14.198 -13.272 1.00 74.25 75 MET A C 1
ATOM 603 O O . MET A 1 75 ? 7.552 13.718 -12.554 1.00 74.25 75 MET A O 1
ATOM 607 N N . ALA A 1 76 ? 6.386 13.669 -14.460 1.00 70.75 76 ALA A N 1
ATOM 608 C CA . ALA A 1 76 ? 7.195 12.594 -15.015 1.00 70.75 76 ALA A CA 1
ATOM 609 C C . ALA A 1 76 ? 8.646 13.073 -15.213 1.00 70.75 76 ALA A C 1
ATOM 611 O O . ALA A 1 76 ? 8.892 14.194 -15.653 1.00 70.75 76 ALA A O 1
ATOM 612 N N . ALA A 1 77 ? 9.621 12.215 -14.907 1.00 68.38 77 ALA A N 1
ATOM 613 C CA . ALA A 1 77 ? 11.050 12.493 -15.090 1.00 68.38 77 ALA A CA 1
ATOM 614 C C . ALA A 1 77 ? 11.608 13.695 -14.298 1.00 68.38 77 ALA A C 1
ATOM 616 O O . ALA A 1 77 ? 12.679 14.199 -14.642 1.00 68.38 77 ALA A O 1
ATOM 617 N N . TRP A 1 78 ? 10.941 14.134 -13.223 1.00 72.06 78 TRP A N 1
ATOM 618 C CA . TRP A 1 78 ? 11.379 15.281 -12.415 1.00 72.06 78 TRP A CA 1
ATOM 619 C C . TRP A 1 78 ? 12.845 15.199 -11.968 1.00 72.06 78 TRP A C 1
ATOM 621 O O . TRP A 1 78 ? 13.574 16.181 -12.070 1.00 72.06 78 TRP A O 1
ATOM 631 N N . HIS A 1 79 ? 13.310 14.022 -11.534 1.00 68.56 79 HIS A N 1
ATOM 632 C CA . HIS A 1 79 ? 14.704 13.823 -11.121 1.00 68.56 79 HIS A CA 1
ATOM 633 C C . HIS A 1 79 ? 15.689 14.110 -12.265 1.00 68.56 79 HIS A C 1
ATOM 635 O O . HIS A 1 79 ? 16.667 14.825 -12.078 1.00 68.56 79 HIS A O 1
ATOM 641 N N . ILE A 1 80 ? 15.391 13.632 -13.476 1.00 64.50 80 ILE A N 1
ATOM 642 C CA . ILE A 1 80 ? 16.226 13.856 -14.666 1.00 64.50 80 ILE A CA 1
ATOM 643 C C . ILE A 1 80 ? 16.208 15.340 -15.057 1.00 64.50 80 ILE A C 1
ATOM 645 O O . ILE A 1 80 ? 17.242 15.915 -15.387 1.00 64.50 80 ILE A O 1
ATOM 649 N N . LEU A 1 81 ? 15.041 15.984 -14.988 1.00 63.03 81 LEU A N 1
ATOM 650 C CA . LEU A 1 81 ? 14.892 17.414 -15.272 1.00 63.03 81 LEU A CA 1
ATOM 651 C C . LEU A 1 81 ? 15.643 18.294 -14.256 1.00 63.03 81 LEU A C 1
ATOM 653 O O . LEU A 1 81 ? 16.202 19.326 -14.640 1.00 63.03 81 LEU A O 1
ATOM 657 N N . ASN A 1 82 ? 15.680 17.884 -12.985 1.00 66.69 82 ASN A N 1
ATOM 658 C CA . ASN A 1 82 ? 16.469 18.531 -11.936 1.00 66.69 82 ASN A CA 1
ATOM 659 C C . ASN A 1 82 ? 17.972 18.375 -12.178 1.00 66.69 82 ASN A C 1
ATOM 661 O O . ASN A 1 82 ? 18.695 19.367 -12.111 1.00 66.69 82 ASN A O 1
ATOM 665 N N . ASP A 1 83 ? 18.432 17.162 -12.492 1.00 64.31 83 ASP A N 1
ATOM 666 C CA . ASP A 1 83 ? 19.853 16.874 -12.728 1.00 64.31 83 ASP A CA 1
ATOM 667 C C . ASP A 1 83 ? 20.396 17.618 -13.954 1.00 64.31 83 ASP A C 1
ATOM 669 O O . ASP A 1 83 ? 21.546 18.055 -13.975 1.00 64.31 83 ASP A O 1
ATOM 673 N N . LEU A 1 84 ? 19.547 17.826 -14.964 1.00 60.59 84 LEU A N 1
ATOM 674 C CA . LEU A 1 84 ? 19.860 18.628 -16.148 1.00 60.59 84 LEU A CA 1
ATOM 675 C C . LEU A 1 84 ? 19.767 20.148 -15.897 1.00 60.59 84 LEU A C 1
ATOM 677 O O . LEU A 1 84 ? 19.989 20.934 -16.817 1.00 60.59 84 LEU A O 1
ATOM 681 N N . GLY A 1 85 ? 19.430 20.582 -14.676 1.00 57.69 85 GLY A N 1
ATOM 682 C CA . GLY A 1 85 ? 19.332 21.996 -14.292 1.00 57.69 85 GLY A CA 1
ATOM 683 C C . GLY A 1 85 ? 18.148 22.745 -14.915 1.00 57.69 85 GLY A C 1
ATOM 684 O O . GLY A 1 85 ? 18.084 23.974 -14.850 1.00 57.69 85 GLY A O 1
ATOM 685 N N . VAL A 1 86 ? 17.203 22.025 -15.522 1.00 59.16 86 VAL A N 1
ATOM 686 C CA . VAL A 1 86 ? 16.098 22.607 -16.294 1.00 59.16 86 VAL A CA 1
ATOM 687 C C . VAL A 1 86 ? 14.966 23.083 -15.370 1.00 59.16 86 VAL A C 1
ATOM 689 O O . VAL A 1 86 ? 14.278 24.058 -15.670 1.00 59.16 86 VAL A O 1
ATOM 692 N N . SER A 1 87 ? 14.801 22.456 -14.207 1.00 52.47 87 SER A N 1
ATOM 693 C CA . SER A 1 87 ? 13.637 22.650 -13.333 1.00 52.47 87 SER A CA 1
ATOM 694 C C . SER A 1 87 ? 13.593 23.958 -12.528 1.00 52.47 87 SER A C 1
ATOM 696 O O . SER A 1 87 ? 12.511 24.394 -12.133 1.00 52.47 87 SER A O 1
ATOM 698 N N . ASN A 1 88 ? 14.743 24.607 -12.305 1.00 48.09 88 ASN A N 1
ATOM 699 C CA . ASN A 1 88 ? 14.872 25.764 -11.406 1.00 48.09 88 ASN A CA 1
ATOM 700 C C . ASN A 1 88 ? 15.181 27.091 -12.118 1.00 48.09 88 ASN A C 1
ATOM 702 O O . ASN A 1 88 ? 15.380 28.111 -11.458 1.00 48.09 88 ASN A O 1
ATOM 706 N N . SER A 1 89 ? 15.206 27.116 -13.454 1.00 47.00 89 SER A N 1
ATOM 707 C CA . SER A 1 89 ? 15.410 28.363 -14.195 1.00 47.00 89 SER A CA 1
ATOM 708 C C . SER A 1 89 ? 14.075 29.082 -14.420 1.00 47.00 89 SER A C 1
ATOM 710 O O . SER A 1 89 ? 13.228 28.678 -15.214 1.00 47.00 89 SER A O 1
ATOM 712 N N . SER A 1 90 ? 13.864 30.162 -13.670 1.00 48.53 90 SER A N 1
ATOM 713 C CA . SER A 1 90 ? 12.761 31.113 -13.830 1.00 48.53 90 SER A CA 1
ATOM 714 C C . SER A 1 90 ? 12.699 31.629 -15.276 1.00 48.53 90 SER A C 1
ATOM 716 O O . SER A 1 90 ? 13.435 32.541 -15.644 1.00 48.53 90 SER A O 1
ATOM 718 N N . GLY A 1 91 ? 11.844 31.044 -16.118 1.00 58.09 91 GLY A N 1
ATOM 719 C CA . GLY A 1 91 ? 11.729 31.419 -17.528 1.00 58.09 91 GLY A CA 1
ATOM 720 C C . GLY A 1 91 ? 10.611 30.694 -18.283 1.00 58.09 91 GLY A C 1
ATOM 721 O O . GLY A 1 91 ? 9.955 29.801 -17.746 1.00 58.09 91 GLY A O 1
ATOM 722 N N . LEU A 1 92 ? 10.428 31.077 -19.555 1.00 54.94 92 LEU A N 1
ATOM 723 C CA . LEU A 1 92 ? 9.437 30.562 -20.525 1.00 54.94 92 LEU A CA 1
ATOM 724 C C . LEU A 1 92 ? 9.392 29.025 -20.667 1.00 54.94 92 LEU A C 1
ATOM 726 O O . LEU A 1 92 ? 8.426 28.496 -21.205 1.00 54.94 92 LEU A O 1
ATOM 730 N N . LEU A 1 93 ? 10.410 28.305 -20.188 1.00 54.91 93 LEU A N 1
ATOM 731 C CA . LEU A 1 93 ? 10.487 26.844 -20.243 1.00 54.91 93 LEU A CA 1
ATOM 732 C C . LEU A 1 93 ? 9.657 26.148 -19.157 1.00 54.91 93 LEU A C 1
ATOM 734 O O . LEU A 1 93 ? 9.191 25.038 -19.382 1.00 54.91 93 LEU A O 1
ATOM 738 N N . LYS A 1 94 ? 9.409 26.793 -18.012 1.00 60.25 94 LYS A N 1
ATOM 739 C CA . LYS A 1 94 ? 8.610 26.215 -16.919 1.00 60.25 94 LYS A CA 1
ATOM 740 C C . LYS A 1 94 ? 7.194 25.786 -17.349 1.00 60.25 94 LYS A C 1
ATOM 742 O O . LYS A 1 94 ? 6.829 24.651 -17.043 1.00 60.25 94 LYS A O 1
ATOM 747 N N . PRO A 1 95 ? 6.398 26.617 -18.058 1.00 61.03 95 PRO A N 1
ATOM 748 C CA . PRO A 1 95 ? 5.091 26.181 -18.549 1.00 61.03 95 PRO A CA 1
ATOM 749 C C . PRO A 1 95 ? 5.202 25.069 -19.600 1.00 61.03 95 PRO A C 1
ATOM 751 O O . PRO A 1 95 ? 4.415 24.138 -19.549 1.00 61.03 95 PRO A O 1
ATOM 754 N N . LEU A 1 96 ? 6.212 25.092 -20.479 1.00 57.69 96 LEU A N 1
ATOM 755 C CA . LEU A 1 96 ? 6.421 24.032 -21.478 1.00 57.69 96 LEU A CA 1
ATOM 756 C C . LEU A 1 96 ? 6.768 22.679 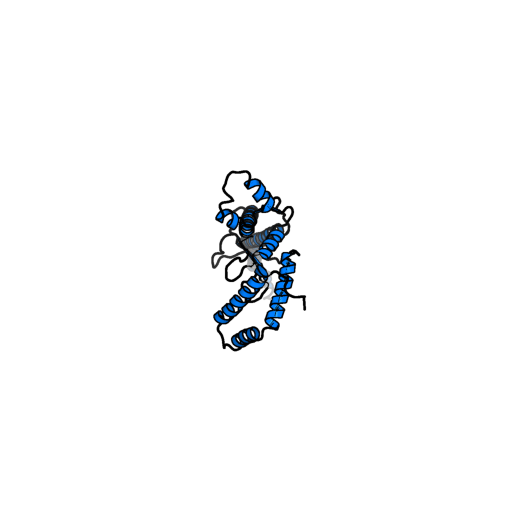-20.841 1.00 57.69 96 LEU A C 1
ATOM 758 O O . LEU A 1 96 ? 6.315 21.640 -21.308 1.00 57.69 96 LEU A O 1
ATOM 762 N N . ILE A 1 97 ? 7.557 22.680 -19.766 1.00 62.81 97 ILE A N 1
ATOM 763 C CA . ILE A 1 97 ? 7.899 21.466 -19.012 1.00 62.81 97 ILE A CA 1
ATOM 764 C C . ILE A 1 97 ? 6.676 20.949 -18.256 1.00 62.81 97 ILE A C 1
ATOM 766 O O . ILE A 1 97 ? 6.442 19.743 -18.263 1.00 62.81 97 ILE A O 1
ATOM 770 N N . LYS A 1 98 ? 5.881 21.845 -17.648 1.00 64.88 98 LYS A N 1
ATOM 771 C CA . LYS A 1 98 ? 4.618 21.461 -17.005 1.00 64.88 98 LYS A CA 1
ATOM 772 C C . LYS A 1 98 ? 3.640 20.867 -18.023 1.00 64.88 98 LYS A C 1
ATOM 774 O O . LYS A 1 98 ? 3.079 19.822 -17.738 1.00 64.88 98 LYS A O 1
ATOM 779 N N . ASP A 1 99 ? 3.503 21.449 -19.210 1.00 62.38 99 ASP A N 1
ATOM 780 C CA . ASP A 1 99 ? 2.633 20.905 -20.263 1.00 62.38 99 ASP A CA 1
ATOM 781 C C . ASP A 1 99 ? 3.122 19.552 -20.804 1.00 62.38 99 ASP A C 1
ATOM 783 O O . ASP A 1 99 ? 2.316 18.678 -21.120 1.00 62.38 99 ASP A O 1
ATOM 787 N N . LEU A 1 100 ? 4.439 19.364 -20.940 1.00 59.56 100 LEU A N 1
ATOM 788 C CA . LEU A 1 100 ? 4.996 18.166 -21.574 1.00 59.56 100 LEU A CA 1
ATOM 789 C C . LEU A 1 100 ? 5.124 16.975 -20.611 1.00 59.56 100 LEU A C 1
ATOM 791 O O . LEU A 1 100 ? 4.909 15.828 -21.013 1.00 59.56 100 LEU A O 1
ATOM 795 N N . PHE A 1 101 ? 5.500 17.239 -19.359 1.00 63.84 101 PHE A N 1
ATOM 796 C CA . PHE A 1 101 ? 5.823 16.215 -18.359 1.00 63.84 101 PHE A CA 1
ATOM 797 C C . PHE A 1 101 ? 4.901 16.225 -17.140 1.00 63.84 101 PHE A C 1
ATOM 799 O O . PHE A 1 101 ? 4.876 15.239 -16.399 1.00 63.84 101 PHE A O 1
ATOM 806 N N . GLY A 1 102 ? 4.139 17.299 -16.935 1.00 68.19 102 GLY A N 1
ATOM 807 C CA . GLY A 1 102 ? 3.097 17.344 -15.923 1.00 68.19 102 GLY A CA 1
ATOM 808 C C . GLY A 1 102 ? 1.969 16.392 -16.293 1.00 68.19 102 GLY A C 1
ATOM 809 O O . GLY A 1 102 ? 1.478 16.353 -17.424 1.00 68.19 102 GLY A O 1
ATOM 810 N N . ARG A 1 103 ? 1.581 15.580 -15.323 1.00 75.94 103 ARG A N 1
ATOM 811 C CA . ARG A 1 103 ? 0.429 14.700 -15.407 1.00 75.94 103 ARG A CA 1
ATOM 812 C C . ARG A 1 103 ? -0.528 15.110 -14.309 1.00 75.94 103 ARG A C 1
ATOM 814 O O . ARG A 1 103 ? -0.169 15.098 -13.137 1.00 75.94 103 ARG A O 1
ATOM 821 N N . GLU A 1 104 ? -1.729 15.475 -14.722 1.00 72.62 104 GLU A N 1
ATOM 822 C CA . GLU A 1 104 ? -2.860 15.719 -13.843 1.00 72.62 104 GLU A CA 1
ATOM 823 C C . GLU A 1 104 ? -3.827 14.557 -14.038 1.00 72.62 104 GLU A C 1
ATOM 825 O O . GLU A 1 104 ? -4.271 14.278 -15.157 1.00 72.62 104 GLU A O 1
ATOM 830 N N . VAL A 1 105 ? -4.076 13.821 -12.961 1.00 68.06 105 VAL A N 1
ATOM 831 C CA . VAL A 1 105 ? -4.974 12.673 -12.960 1.00 68.06 105 VAL A CA 1
ATOM 832 C C . VAL A 1 105 ? -6.197 13.055 -12.142 1.00 68.06 105 VAL A C 1
ATOM 834 O O . VAL A 1 105 ? -6.115 13.243 -10.931 1.00 68.06 105 VAL A O 1
ATOM 837 N N . MET A 1 106 ? -7.334 13.172 -12.824 1.00 68.25 106 MET A N 1
ATOM 838 C CA . MET A 1 106 ? -8.619 13.511 -12.218 1.00 68.25 106 MET A CA 1
ATOM 839 C C . MET A 1 106 ? -9.495 12.266 -12.081 1.00 68.25 106 MET A C 1
ATOM 841 O O . MET A 1 106 ? -9.556 11.441 -12.989 1.00 68.25 106 MET A O 1
ATOM 845 N N . HIS A 1 107 ? -10.232 12.170 -10.973 1.00 70.56 107 HIS A N 1
ATOM 846 C CA . HIS A 1 107 ? -11.266 11.154 -10.717 1.00 70.56 107 HIS A CA 1
ATOM 847 C C . HIS A 1 107 ? -10.801 9.703 -10.494 1.00 70.56 107 HIS A C 1
ATOM 849 O O . HIS A 1 107 ? -11.657 8.818 -10.415 1.00 70.56 107 HIS A O 1
ATOM 855 N N . HIS A 1 108 ? -9.502 9.446 -10.339 1.00 79.94 108 HIS A N 1
ATOM 856 C CA . HIS A 1 108 ? -9.001 8.124 -9.945 1.00 79.94 108 HIS A CA 1
ATOM 857 C C . HIS A 1 108 ? -9.134 7.921 -8.430 1.00 79.94 108 HIS A C 1
ATOM 859 O O . HIS A 1 108 ? -8.983 8.867 -7.649 1.00 79.94 108 HIS A O 1
ATOM 865 N N . THR A 1 109 ? -9.436 6.693 -7.999 1.00 85.75 109 THR A N 1
ATOM 866 C CA . THR A 1 109 ? -9.414 6.360 -6.566 1.00 85.75 109 THR A CA 1
ATOM 867 C C . THR A 1 109 ? -7.980 6.274 -6.048 1.00 85.75 109 THR A C 1
ATOM 869 O O . THR A 1 109 ? -7.043 6.064 -6.823 1.00 85.75 109 THR A O 1
ATOM 872 N N . TYR A 1 110 ? -7.776 6.399 -4.732 1.00 87.50 110 TYR A N 1
ATOM 873 C CA . TYR A 1 110 ? -6.444 6.180 -4.149 1.00 87.50 110 TYR A CA 1
ATOM 874 C C . TYR A 1 110 ? -5.917 4.770 -4.442 1.00 87.50 110 TYR A C 1
ATOM 876 O O . TYR A 1 110 ? -4.720 4.596 -4.679 1.00 87.50 110 TYR A O 1
ATOM 884 N N . ALA A 1 111 ? -6.805 3.774 -4.483 1.00 87.19 111 ALA A N 1
ATOM 885 C CA . ALA A 1 111 ? -6.466 2.420 -4.899 1.00 87.19 111 ALA A CA 1
ATOM 886 C C . ALA A 1 111 ? -5.994 2.359 -6.360 1.00 87.19 111 ALA A C 1
ATOM 888 O O . ALA A 1 111 ? -4.941 1.775 -6.624 1.00 87.19 111 ALA A O 1
ATOM 889 N N . ASP A 1 112 ? -6.702 3.013 -7.285 1.00 86.94 112 ASP A N 1
ATOM 890 C CA . ASP A 1 112 ? -6.304 3.073 -8.697 1.00 86.94 112 ASP A CA 1
ATOM 891 C C . ASP A 1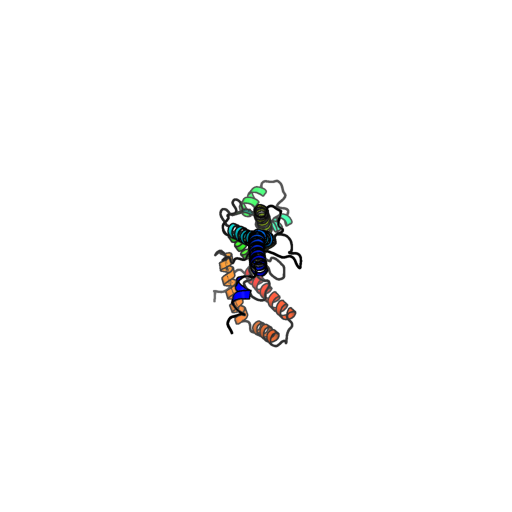 112 ? -4.920 3.716 -8.843 1.00 86.94 112 ASP A C 1
ATOM 893 O O . ASP A 1 112 ? -4.018 3.115 -9.427 1.00 86.94 112 ASP A O 1
ATOM 897 N N . LEU A 1 113 ? -4.699 4.871 -8.208 1.00 87.31 113 LEU A N 1
ATOM 898 C CA . LEU A 1 113 ? -3.402 5.553 -8.217 1.00 87.31 113 LEU A CA 1
ATOM 899 C C . LEU A 1 113 ? -2.281 4.662 -7.655 1.00 87.31 113 LEU A C 1
ATOM 901 O O . LEU A 1 113 ? -1.178 4.629 -8.209 1.00 87.31 113 LEU A O 1
ATOM 905 N N . CYS A 1 114 ? -2.550 3.903 -6.584 1.00 89.06 114 CYS A N 1
ATOM 906 C CA . CYS A 1 114 ? -1.583 2.957 -6.022 1.00 89.06 114 CYS A CA 1
ATOM 907 C C . CYS A 1 114 ? -1.225 1.873 -7.034 1.00 89.06 114 CYS A C 1
ATOM 909 O O . CYS A 1 114 ? -0.046 1.570 -7.224 1.00 89.06 114 CYS A O 1
ATOM 911 N N . THR A 1 115 ? -2.229 1.284 -7.683 1.00 88.06 115 THR A N 1
ATOM 912 C CA . THR A 1 115 ? -2.001 0.237 -8.682 1.00 88.06 115 THR A CA 1
ATOM 913 C C . THR A 1 115 ? -1.255 0.759 -9.907 1.00 88.06 115 THR A C 1
ATOM 915 O O . THR A 1 115 ? -0.306 0.115 -10.346 1.00 88.06 115 THR A O 1
ATOM 918 N N . GLU A 1 116 ? -1.583 1.951 -10.406 1.00 84.00 116 GLU A N 1
ATOM 919 C CA . GLU A 1 116 ? -0.869 2.584 -11.520 1.00 84.00 116 GLU A CA 1
ATOM 920 C C . GLU A 1 116 ? 0.591 2.873 -11.173 1.00 84.00 116 GLU A C 1
ATOM 922 O O . GLU A 1 116 ? 1.495 2.561 -11.953 1.00 84.00 116 GLU A O 1
ATOM 927 N N . CYS A 1 117 ? 0.837 3.418 -9.981 1.00 86.06 117 CYS A N 1
ATOM 928 C CA . CYS A 1 117 ? 2.186 3.692 -9.511 1.00 86.06 117 CYS A CA 1
ATOM 929 C C . CYS A 1 117 ? 2.995 2.390 -9.372 1.00 86.06 117 CYS A C 1
ATOM 931 O O . CYS A 1 117 ? 4.084 2.282 -9.940 1.00 86.06 117 CYS A O 1
ATOM 933 N N . MET A 1 118 ? 2.445 1.359 -8.719 1.00 86.62 118 MET A N 1
ATOM 934 C CA . MET A 1 118 ? 3.107 0.053 -8.586 1.00 86.62 118 MET A CA 1
ATOM 935 C C . MET A 1 118 ? 3.363 -0.623 -9.938 1.00 86.62 118 MET A C 1
ATOM 937 O O . MET A 1 118 ? 4.417 -1.232 -10.119 1.00 86.62 118 MET A O 1
ATOM 941 N N . ALA A 1 119 ? 2.439 -0.498 -10.896 1.00 81.38 119 ALA A N 1
ATOM 942 C CA . ALA A 1 119 ? 2.611 -1.026 -12.248 1.00 81.38 119 ALA A CA 1
ATOM 943 C C . ALA A 1 119 ? 3.800 -0.395 -12.971 1.00 81.38 119 ALA A C 1
ATOM 945 O O . ALA A 1 119 ? 4.449 -1.059 -13.778 1.00 81.38 119 ALA A O 1
ATOM 946 N N . CYS A 1 120 ? 4.080 0.878 -12.691 1.00 77.19 120 CYS A N 1
ATOM 947 C CA . CYS A 1 120 ? 5.103 1.626 -13.401 1.00 77.19 120 CYS A CA 1
ATOM 948 C C . CYS A 1 120 ? 6.480 1.588 -12.731 1.00 77.19 120 CYS A C 1
ATOM 950 O O . CYS A 1 120 ? 7.453 1.890 -13.412 1.00 77.19 120 CYS A O 1
ATOM 952 N N . GLN A 1 121 ? 6.596 1.245 -11.444 1.00 80.25 121 GLN A N 1
ATOM 953 C CA . GLN A 1 121 ? 7.864 1.318 -10.703 1.00 80.25 121 GLN A CA 1
ATOM 954 C C . GLN A 1 121 ? 8.943 0.350 -11.218 1.00 80.25 121 GLN A C 1
ATOM 956 O O . GLN A 1 121 ? 10.115 0.729 -11.294 1.00 80.25 121 GLN A O 1
ATOM 961 N N . PHE A 1 122 ? 8.568 -0.886 -11.560 1.00 76.56 122 PHE A N 1
ATOM 962 C CA . PHE A 1 122 ? 9.506 -1.974 -11.874 1.00 76.56 122 PHE A CA 1
ATOM 963 C C . PHE A 1 122 ? 10.617 -2.088 -10.824 1.00 76.56 122 PHE A C 1
ATOM 965 O O . PHE A 1 122 ? 11.796 -1.894 -11.099 1.00 76.56 122 PHE A O 1
ATOM 972 N N . TYR A 1 123 ? 10.227 -2.339 -9.584 1.00 78.44 123 TYR A N 1
ATOM 973 C CA . TYR A 1 123 ? 11.145 -2.597 -8.491 1.00 78.44 123 TYR A CA 1
ATOM 974 C C . TYR A 1 123 ? 11.902 -3.903 -8.747 1.00 78.44 123 TYR A C 1
ATOM 976 O O . TYR A 1 123 ? 11.272 -4.886 -9.124 1.00 78.44 123 TYR A O 1
ATOM 984 N N . PHE A 1 124 ? 13.224 -3.905 -8.585 1.00 74.81 124 PHE A N 1
ATOM 985 C CA . PHE A 1 124 ? 14.078 -5.090 -8.669 1.00 74.81 124 PHE A CA 1
ATOM 986 C C . PHE A 1 124 ? 15.380 -4.864 -7.889 1.00 74.81 124 PHE A C 1
ATOM 988 O O . PHE A 1 124 ? 15.974 -3.786 -7.968 1.00 74.81 124 PHE A O 1
ATOM 995 N N . GLY A 1 125 ? 15.848 -5.859 -7.133 1.00 68.25 125 GLY A N 1
ATOM 996 C CA . GLY A 1 125 ? 17.099 -5.776 -6.370 1.00 68.25 125 GLY A CA 1
ATOM 997 C C . GLY A 1 125 ? 17.143 -4.615 -5.368 1.00 68.25 125 GLY A C 1
ATOM 998 O O . GLY A 1 125 ? 18.194 -3.996 -5.181 1.00 68.25 125 GLY A O 1
ATOM 999 N N . GLY A 1 126 ? 16.002 -4.259 -4.774 1.00 71.69 126 GLY A N 1
ATOM 1000 C CA . GLY A 1 126 ? 15.898 -3.111 -3.867 1.00 71.69 126 GLY A CA 1
ATOM 1001 C C . GLY A 1 126 ? 15.914 -1.730 -4.540 1.00 71.69 126 GLY A C 1
ATOM 1002 O O . GLY A 1 126 ? 16.082 -0.731 -3.840 1.00 71.69 126 GLY A O 1
ATOM 1003 N N . LYS A 1 127 ? 15.772 -1.645 -5.869 1.00 72.56 127 LYS A N 1
ATOM 1004 C CA . LYS A 1 127 ? 15.775 -0.377 -6.614 1.00 72.56 127 LYS A CA 1
ATOM 1005 C C . LYS A 1 127 ? 14.585 -0.272 -7.560 1.00 72.56 127 LYS A C 1
ATOM 1007 O O . LYS A 1 127 ? 14.205 -1.242 -8.204 1.00 72.56 127 LYS A O 1
ATOM 1012 N N . GLN A 1 128 ? 14.038 0.933 -7.684 1.00 76.00 128 GLN A N 1
ATOM 1013 C CA . GLN A 1 128 ? 13.063 1.269 -8.719 1.00 76.00 128 GLN A CA 1
ATOM 1014 C C . GLN A 1 128 ? 13.793 1.414 -10.062 1.00 76.00 128 GLN A C 1
ATOM 1016 O O . GLN A 1 128 ? 14.675 2.264 -10.184 1.00 76.00 128 GLN A O 1
ATOM 1021 N N . LEU A 1 129 ? 13.449 0.596 -11.060 1.00 74.06 129 LEU A N 1
ATOM 1022 C CA . LEU A 1 129 ? 14.081 0.669 -12.382 1.00 74.06 129 LEU A CA 1
ATOM 1023 C C . LEU A 1 129 ? 13.515 1.819 -13.223 1.00 74.06 129 LEU A C 1
ATOM 1025 O O . LEU A 1 129 ? 14.247 2.437 -13.996 1.00 74.06 129 LEU A O 1
ATOM 1029 N N . ASN A 1 130 ? 12.227 2.143 -13.067 1.00 73.00 130 ASN A N 1
ATOM 1030 C CA . ASN A 1 130 ? 11.621 3.253 -13.794 1.00 73.00 130 ASN A CA 1
ATOM 1031 C C . ASN A 1 130 ? 11.842 4.595 -13.086 1.00 73.00 130 ASN A C 1
ATOM 1033 O O . ASN A 1 130 ? 10.984 5.077 -12.341 1.00 73.00 130 ASN A O 1
ATOM 1037 N N . VAL A 1 131 ? 12.977 5.228 -13.377 1.00 69.44 131 VAL A N 1
ATOM 1038 C CA . VAL A 1 131 ? 13.372 6.538 -12.825 1.00 69.44 131 VAL A CA 1
ATOM 1039 C C . VAL A 1 131 ? 12.381 7.657 -13.192 1.00 69.44 131 VAL A C 1
ATOM 1041 O O . VAL A 1 131 ? 12.247 8.639 -12.465 1.00 69.44 131 VAL A O 1
ATOM 1044 N N . LEU A 1 132 ? 11.609 7.507 -14.276 1.00 69.56 132 LEU A N 1
ATOM 1045 C CA . LEU A 1 132 ? 10.642 8.525 -14.7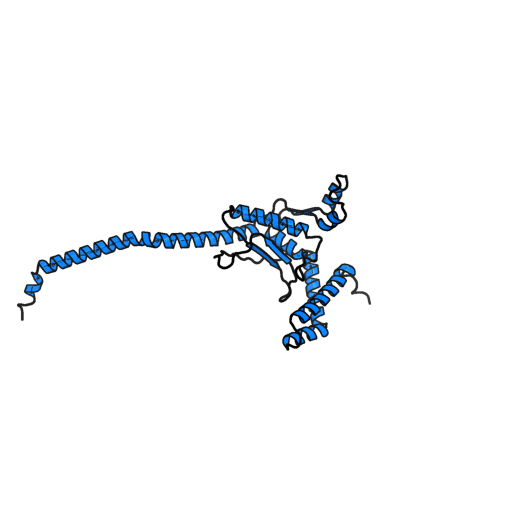14 1.00 69.56 132 LEU A CA 1
ATOM 1046 C C . LEU A 1 132 ? 9.451 8.674 -13.759 1.00 69.56 132 LEU A C 1
ATOM 1048 O O . LEU A 1 132 ? 8.748 9.679 -13.821 1.00 69.56 132 LEU A O 1
ATOM 1052 N N . THR A 1 133 ? 9.223 7.688 -12.891 1.00 75.94 133 THR A N 1
ATOM 1053 C CA . THR A 1 133 ? 8.055 7.625 -11.997 1.00 75.94 133 THR A CA 1
ATOM 1054 C C . THR A 1 133 ? 8.410 7.837 -10.532 1.00 75.94 133 THR A C 1
ATOM 1056 O O . THR A 1 133 ? 7.587 7.619 -9.649 1.00 75.94 133 THR A O 1
ATOM 1059 N N . GLU A 1 134 ? 9.630 8.285 -10.242 1.00 80.25 134 GLU A N 1
ATOM 1060 C CA . GLU A 1 134 ? 10.061 8.547 -8.869 1.00 80.25 134 GLU A CA 1
ATOM 1061 C C . GLU A 1 134 ? 9.231 9.659 -8.206 1.00 80.25 134 GLU A C 1
ATOM 1063 O O . GLU A 1 134 ? 8.838 9.536 -7.047 1.00 80.25 134 GLU A O 1
ATOM 1068 N N . ASP A 1 135 ? 8.914 10.720 -8.954 1.00 82.38 135 ASP A N 1
ATOM 1069 C CA . ASP A 1 135 ? 8.061 11.812 -8.471 1.00 82.38 135 ASP A CA 1
ATOM 1070 C C . ASP A 1 135 ? 6.630 11.337 -8.204 1.00 82.38 135 ASP A C 1
ATOM 1072 O O . ASP A 1 135 ? 6.055 11.652 -7.168 1.00 82.38 135 ASP A O 1
ATOM 1076 N N . PHE A 1 136 ? 6.101 10.466 -9.071 1.00 85.75 136 PHE A N 1
ATOM 1077 C CA . PHE A 1 136 ? 4.804 9.825 -8.863 1.00 85.75 136 PHE A CA 1
ATOM 1078 C C . PHE A 1 136 ? 4.788 9.035 -7.542 1.00 85.75 136 PHE A C 1
ATOM 1080 O O . PHE A 1 136 ? 3.903 9.237 -6.709 1.00 85.75 136 PHE A O 1
ATOM 1087 N N . THR A 1 137 ? 5.813 8.212 -7.288 1.00 87.25 137 THR A N 1
ATOM 1088 C CA . THR A 1 137 ? 5.961 7.477 -6.020 1.00 87.25 137 THR A CA 1
ATOM 1089 C C . THR A 1 137 ? 6.031 8.411 -4.805 1.00 87.25 137 THR A C 1
ATOM 1091 O O . THR A 1 137 ? 5.510 8.076 -3.740 1.00 87.25 137 THR A O 1
ATOM 1094 N N . LYS A 1 138 ? 6.677 9.577 -4.923 1.00 88.25 138 LYS A N 1
ATOM 1095 C CA . LYS A 1 138 ? 6.764 10.557 -3.827 1.00 88.25 138 LYS A CA 1
ATOM 1096 C C . LYS A 1 138 ? 5.418 11.226 -3.562 1.00 88.25 138 LYS A C 1
ATOM 1098 O O . LYS A 1 138 ? 4.971 11.241 -2.414 1.00 88.25 138 LYS A O 1
ATOM 1103 N N . MET A 1 139 ? 4.765 11.721 -4.609 1.00 88.25 139 MET A N 1
ATOM 1104 C CA . MET A 1 139 ? 3.487 12.426 -4.503 1.00 88.25 139 MET A CA 1
ATOM 1105 C C . MET A 1 139 ? 2.385 11.517 -3.965 1.00 88.25 139 MET A C 1
ATOM 1107 O O . MET A 1 139 ? 1.645 11.918 -3.070 1.00 88.25 139 MET A O 1
ATOM 1111 N N . ILE A 1 140 ? 2.327 10.256 -4.408 1.00 90.50 140 ILE A N 1
ATOM 1112 C CA . ILE A 1 140 ? 1.315 9.327 -3.897 1.00 90.50 140 ILE A CA 1
ATOM 1113 C C . ILE A 1 140 ? 1.537 8.970 -2.425 1.00 90.50 140 ILE A C 1
ATOM 1115 O O . ILE A 1 140 ? 0.578 8.886 -1.667 1.00 90.50 140 ILE A O 1
ATOM 1119 N N . LYS A 1 141 ? 2.792 8.819 -1.977 1.00 91.81 141 LYS A N 1
ATOM 1120 C CA . LYS A 1 141 ? 3.098 8.585 -0.555 1.00 91.81 141 LYS A CA 1
ATOM 1121 C C . LYS A 1 141 ? 2.664 9.756 0.320 1.00 91.81 141 LYS A C 1
ATOM 1123 O O . LYS A 1 141 ? 2.154 9.527 1.416 1.00 91.81 141 LYS A O 1
ATOM 1128 N N . TYR A 1 142 ? 2.869 10.980 -0.165 1.00 90.81 142 TYR A N 1
ATOM 1129 C CA . TYR A 1 142 ? 2.441 12.195 0.519 1.00 90.81 142 TYR A CA 1
ATOM 1130 C C . TYR A 1 142 ? 0.912 12.275 0.623 1.00 90.81 142 TYR A C 1
ATOM 1132 O O . TYR A 1 142 ? 0.385 12.429 1.724 1.00 90.81 142 TYR A O 1
ATOM 1140 N N . GLU A 1 143 ? 0.200 12.095 -0.492 1.00 89.69 143 GLU A N 1
ATOM 1141 C CA . GLU A 1 143 ? -1.266 12.151 -0.517 1.00 89.69 143 GLU A CA 1
ATOM 1142 C C . GLU A 1 143 ? -1.915 11.029 0.305 1.00 89.69 143 GLU A C 1
ATOM 1144 O O . GLU A 1 143 ? -2.842 11.286 1.071 1.00 89.69 143 GLU A O 1
ATOM 1149 N N . LEU A 1 144 ? -1.387 9.801 0.241 1.00 91.38 144 LEU A N 1
ATOM 1150 C CA . LEU A 1 144 ? -1.842 8.698 1.095 1.00 91.38 144 LEU A CA 1
ATOM 1151 C C . LEU A 1 144 ? -1.614 8.990 2.578 1.00 91.38 144 LEU A C 1
ATOM 1153 O O . LEU A 1 144 ? -2.489 8.712 3.395 1.00 91.38 144 LEU A O 1
ATOM 1157 N N . GLY A 1 145 ? -0.454 9.552 2.932 1.00 90.75 145 GLY A N 1
ATOM 1158 C CA . GLY A 1 145 ? -0.159 9.913 4.317 1.00 90.75 145 GLY A CA 1
ATOM 1159 C C . GLY A 1 145 ? -1.139 10.959 4.842 1.00 90.75 145 GLY A C 1
ATOM 1160 O O . GLY A 1 145 ? -1.764 10.756 5.880 1.00 90.75 145 GLY A O 1
ATOM 1161 N N . LYS A 1 146 ? -1.364 12.023 4.065 1.00 90.06 146 LYS A N 1
ATOM 1162 C CA . LYS A 1 146 ? -2.336 13.078 4.378 1.00 90.06 146 LYS A CA 1
ATOM 1163 C C . LYS A 1 146 ? -3.762 12.534 4.510 1.00 90.06 146 LYS A C 1
ATOM 1165 O O . LYS A 1 146 ? -4.471 12.915 5.441 1.00 90.06 146 LYS A O 1
ATOM 1170 N N . PHE A 1 147 ? -4.176 11.641 3.611 1.00 90.56 147 PHE A N 1
ATOM 1171 C CA . PHE A 1 147 ? -5.491 11.002 3.656 1.00 90.56 147 PHE A CA 1
ATOM 1172 C C . PHE A 1 147 ? -5.666 10.160 4.929 1.00 90.56 147 PHE A C 1
ATOM 1174 O O . PHE A 1 147 ? -6.614 10.374 5.684 1.00 90.56 147 PHE A O 1
ATOM 1181 N N . ILE A 1 148 ? -4.729 9.247 5.207 1.00 90.88 148 ILE A N 1
ATOM 1182 C CA . ILE A 1 148 ? -4.810 8.332 6.355 1.00 90.88 148 ILE A CA 1
ATOM 1183 C C . ILE A 1 148 ? -4.719 9.101 7.680 1.00 90.88 148 ILE A C 1
ATOM 1185 O O . ILE A 1 148 ? -5.493 8.835 8.601 1.00 90.88 148 ILE A O 1
ATOM 1189 N N . GLU A 1 149 ? -3.830 10.092 7.783 1.00 90.31 149 GLU A N 1
ATOM 1190 C CA . GLU A 1 149 ? -3.723 10.951 8.969 1.00 90.31 149 GLU A CA 1
ATOM 1191 C C . GLU A 1 149 ? -4.996 11.768 9.201 1.00 90.31 149 GLU A C 1
ATOM 1193 O O . GLU A 1 149 ? -5.433 11.904 10.348 1.00 90.31 149 GLU A O 1
ATOM 1198 N N . GLY A 1 150 ? -5.624 12.245 8.122 1.00 88.69 150 GLY A N 1
ATOM 1199 C CA . GLY A 1 150 ? -6.925 12.906 8.166 1.00 88.69 150 GLY A CA 1
ATOM 1200 C C . GLY A 1 150 ? -8.027 12.012 8.741 1.00 88.69 150 GLY A C 1
ATOM 1201 O O . GLY A 1 150 ? -8.818 12.482 9.558 1.00 88.69 150 GLY A O 1
ATOM 1202 N N . GLN A 1 151 ? -8.044 10.721 8.389 1.00 88.38 151 GLN A N 1
ATOM 1203 C CA . GLN A 1 151 ? -9.044 9.771 8.898 1.00 88.38 151 GLN A CA 1
ATOM 1204 C C . GLN A 1 151 ? -8.751 9.269 10.322 1.00 88.38 151 GLN A C 1
ATOM 1206 O O . GLN A 1 151 ? -9.665 9.056 11.123 1.00 88.38 151 GLN A O 1
ATOM 1211 N N . LEU A 1 152 ? -7.479 9.081 10.679 1.00 86.06 152 LEU A N 1
ATOM 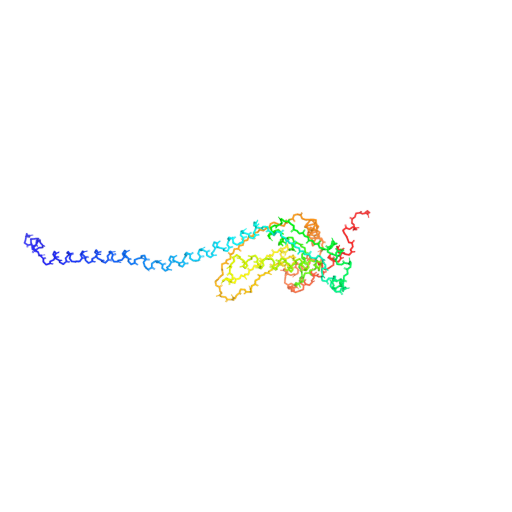1212 C CA . LEU A 1 152 ? -7.075 8.571 11.997 1.00 86.06 152 LEU A CA 1
ATOM 1213 C C . LEU A 1 152 ? -6.926 9.671 13.062 1.00 86.06 152 LEU A C 1
ATOM 1215 O O . LEU A 1 152 ? -6.839 9.370 14.255 1.00 86.06 152 LEU A O 1
ATOM 1219 N N . GLY A 1 153 ? -6.918 10.946 12.665 1.00 77.81 153 GLY A N 1
ATOM 1220 C CA . GLY A 1 153 ? -6.953 12.087 13.582 1.00 77.81 153 GLY A CA 1
ATOM 1221 C C . GLY A 1 153 ? -5.717 12.219 14.480 1.00 77.81 153 GLY A C 1
ATOM 1222 O O . GLY A 1 153 ? -5.834 12.688 15.612 1.00 77.81 153 GLY A O 1
ATOM 1223 N N . GLY A 1 154 ? -4.547 11.762 14.019 1.00 75.69 154 GLY A N 1
ATOM 1224 C CA . GLY A 1 154 ? -3.250 11.892 14.708 1.00 75.69 154 GLY A CA 1
ATOM 1225 C C . GLY A 1 154 ? -3.092 11.115 16.025 1.00 75.69 154 GLY A C 1
ATOM 1226 O O . GLY A 1 154 ? -2.021 11.148 16.626 1.00 75.69 154 GLY A O 1
ATOM 1227 N N . ARG A 1 155 ? -4.134 10.414 16.491 1.00 78.75 155 ARG A N 1
ATOM 1228 C CA . ARG A 1 155 ? -4.109 9.616 17.733 1.00 78.75 155 ARG A CA 1
ATOM 1229 C C . ARG A 1 155 ? -3.494 8.233 17.545 1.00 78.75 155 ARG A C 1
ATOM 1231 O O . ARG A 1 155 ? -3.016 7.648 18.512 1.00 78.75 155 ARG A O 1
ATOM 1238 N N . TYR A 1 156 ? -3.522 7.724 16.319 1.00 80.88 156 TYR A N 1
ATOM 1239 C CA . TYR A 1 156 ? -3.040 6.396 15.967 1.00 80.88 156 TYR A CA 1
ATOM 1240 C C . TYR A 1 156 ? -1.816 6.506 15.061 1.00 80.88 156 TYR A C 1
ATOM 1242 O O . TYR A 1 156 ? -1.803 7.292 14.113 1.00 80.88 156 TYR A O 1
ATOM 1250 N N . GLY A 1 157 ? -0.798 5.692 15.340 1.00 85.81 157 GLY A N 1
ATOM 1251 C CA . GLY A 1 157 ? 0.241 5.400 14.359 1.00 85.81 157 GLY A CA 1
ATOM 1252 C C . GLY A 1 157 ? -0.312 4.461 13.288 1.00 85.81 157 GLY A C 1
ATOM 1253 O O . GLY A 1 157 ? -1.148 3.611 13.588 1.00 85.81 157 GLY A O 1
ATOM 1254 N N . TYR A 1 158 ? 0.154 4.602 12.051 1.00 90.50 158 TYR A N 1
ATOM 1255 C CA . TYR A 1 158 ? -0.254 3.739 10.945 1.00 90.50 158 TYR A CA 1
ATOM 1256 C C . TYR A 1 158 ? 0.954 3.219 10.174 1.00 90.50 158 TYR A C 1
ATOM 1258 O O . TYR A 1 158 ? 2.017 3.846 10.144 1.00 90.50 158 TYR A O 1
ATOM 1266 N N . ASN A 1 159 ? 0.750 2.074 9.530 1.00 92.25 159 ASN A N 1
ATOM 1267 C CA . ASN A 1 159 ? 1.635 1.535 8.515 1.00 92.25 159 ASN A CA 1
ATOM 1268 C C . ASN A 1 159 ? 0.773 1.064 7.347 1.00 92.25 159 ASN A C 1
ATOM 1270 O O . ASN A 1 159 ? 0.034 0.089 7.465 1.00 92.25 159 ASN A O 1
ATOM 1274 N N . PHE A 1 160 ? 0.852 1.777 6.232 1.00 92.44 160 PHE A N 1
ATOM 1275 C CA . PHE A 1 160 ? 0.212 1.359 4.997 1.00 92.44 160 PHE A CA 1
ATOM 1276 C C . PHE A 1 160 ? 1.262 0.747 4.083 1.00 92.44 160 PHE A C 1
ATOM 1278 O O . PHE A 1 160 ? 2.329 1.329 3.880 1.00 92.44 160 PHE A O 1
ATOM 1285 N N . THR A 1 161 ? 0.944 -0.414 3.517 1.00 91.94 161 THR A N 1
ATOM 1286 C CA . THR A 1 161 ? 1.811 -1.111 2.571 1.00 91.94 161 THR A CA 1
ATOM 1287 C C . THR A 1 161 ? 0.975 -1.731 1.456 1.00 91.94 161 THR A C 1
ATOM 1289 O O . THR A 1 161 ? 0.158 -2.614 1.704 1.00 91.94 161 THR A O 1
ATOM 1292 N N . ALA A 1 162 ? 1.242 -1.321 0.221 1.00 90.81 162 ALA A N 1
ATOM 1293 C CA . ALA A 1 162 ? 0.738 -1.942 -0.994 1.00 90.81 162 ALA A CA 1
ATOM 1294 C C . ALA A 1 162 ? 1.903 -2.607 -1.736 1.00 90.81 162 ALA A C 1
ATOM 1296 O O . ALA A 1 162 ? 2.970 -2.012 -1.909 1.00 90.81 162 ALA A O 1
ATOM 1297 N N . LYS A 1 163 ? 1.712 -3.864 -2.143 1.00 89.62 163 LYS A N 1
ATOM 1298 C CA . LYS A 1 163 ? 2.739 -4.678 -2.800 1.00 89.62 163 LYS A CA 1
ATOM 1299 C C . LYS A 1 163 ? 2.163 -5.374 -4.016 1.00 89.62 163 LYS A C 1
ATOM 1301 O O . LYS A 1 163 ? 1.142 -6.051 -3.926 1.00 89.62 163 LYS A O 1
ATOM 1306 N N . TRP A 1 164 ? 2.896 -5.298 -5.115 1.00 87.62 164 TRP A N 1
ATOM 1307 C CA . TRP A 1 164 ? 2.670 -6.098 -6.304 1.00 87.62 164 TRP A CA 1
ATOM 1308 C C . TRP A 1 164 ? 3.935 -6.889 -6.625 1.00 87.62 164 TRP A C 1
ATOM 1310 O O . TRP A 1 164 ? 4.994 -6.312 -6.857 1.00 87.62 164 TRP A O 1
ATOM 1320 N N . ARG A 1 165 ? 3.829 -8.221 -6.603 1.00 84.94 165 ARG A N 1
ATOM 1321 C CA . ARG A 1 165 ? 4.934 -9.151 -6.881 1.00 84.94 165 ARG A CA 1
ATOM 1322 C C . ARG A 1 165 ? 4.446 -10.240 -7.835 1.00 84.94 165 ARG A C 1
ATOM 1324 O O . ARG A 1 165 ? 3.948 -11.263 -7.370 1.00 84.94 165 ARG A O 1
ATOM 1331 N N . PRO A 1 166 ? 4.519 -10.024 -9.160 1.00 73.75 166 PRO A N 1
ATOM 1332 C CA . PRO A 1 166 ? 3.984 -10.972 -10.136 1.00 73.75 166 PRO A CA 1
ATOM 1333 C C . PRO A 1 166 ? 4.782 -12.281 -10.213 1.00 73.75 166 PRO A C 1
ATOM 1335 O O . PRO A 1 166 ? 4.244 -13.287 -10.667 1.00 73.75 166 PRO A O 1
ATOM 1338 N N . ILE A 1 167 ? 6.045 -12.294 -9.768 1.00 70.50 167 ILE A N 1
ATOM 1339 C CA . ILE A 1 167 ? 6.913 -13.476 -9.825 1.00 70.50 167 ILE A CA 1
ATOM 1340 C C . ILE A 1 167 ? 7.258 -13.924 -8.401 1.00 70.50 167 ILE A C 1
ATOM 1342 O O . ILE A 1 167 ? 7.917 -13.210 -7.646 1.00 70.50 167 ILE A O 1
ATOM 1346 N N . ALA A 1 168 ? 6.822 -15.128 -8.028 1.00 69.69 168 ALA A N 1
ATOM 1347 C CA . ALA A 1 168 ? 7.114 -15.703 -6.719 1.00 69.69 168 ALA A CA 1
ATOM 1348 C C . ALA A 1 168 ? 8.621 -15.964 -6.544 1.00 69.69 168 ALA A C 1
ATOM 1350 O O . ALA A 1 168 ? 9.264 -16.527 -7.426 1.00 69.69 168 ALA A O 1
ATOM 1351 N N . GLY A 1 169 ? 9.172 -15.580 -5.389 1.00 68.44 169 GLY A N 1
ATOM 1352 C CA . GLY A 1 169 ? 10.598 -15.740 -5.073 1.00 68.44 169 GLY A CA 1
ATOM 1353 C C . GLY A 1 169 ? 11.505 -14.616 -5.585 1.00 68.44 169 GLY A C 1
ATOM 1354 O O . GLY A 1 169 ? 12.695 -14.632 -5.285 1.00 68.44 169 GLY A O 1
ATOM 1355 N N . PHE A 1 170 ? 10.953 -13.626 -6.294 1.00 65.00 170 PHE A N 1
ATOM 1356 C CA . PHE A 1 170 ? 11.689 -12.460 -6.782 1.00 65.00 170 PHE A CA 1
ATOM 1357 C C . PHE A 1 170 ? 11.118 -11.177 -6.193 1.00 65.00 170 PHE A C 1
ATOM 1359 O O . PHE A 1 170 ? 9.913 -11.052 -5.973 1.00 65.00 170 PHE A O 1
ATOM 1366 N N . ASP A 1 171 ? 11.985 -10.196 -5.974 1.00 74.31 171 ASP A N 1
ATOM 1367 C CA . ASP A 1 171 ? 11.610 -8.848 -5.548 1.00 74.31 171 ASP A CA 1
ATOM 1368 C C . ASP A 1 171 ? 11.228 -7.951 -6.737 1.00 74.31 171 ASP A C 1
ATOM 1370 O O . ASP A 1 171 ? 11.403 -6.736 -6.690 1.00 74.31 171 ASP A O 1
ATOM 1374 N N . PHE A 1 172 ? 10.696 -8.566 -7.798 1.00 76.38 172 PHE A N 1
ATOM 1375 C CA . PHE A 1 172 ? 10.238 -7.882 -8.994 1.00 76.38 172 PHE A CA 1
ATOM 1376 C C . PHE A 1 172 ? 8.809 -7.352 -8.812 1.00 76.38 172 PHE A C 1
ATOM 1378 O O . PHE A 1 172 ? 7.947 -8.109 -8.358 1.00 76.38 172 PHE A O 1
ATOM 1385 N N . GLY A 1 173 ? 8.535 -6.103 -9.204 1.00 82.94 173 GLY A N 1
ATOM 1386 C CA . GLY A 1 173 ? 7.174 -5.551 -9.280 1.00 82.94 173 GLY A CA 1
ATOM 1387 C C . GLY A 1 173 ? 7.059 -4.100 -8.814 1.00 82.94 173 GLY A C 1
ATOM 1388 O O . GLY A 1 173 ? 7.648 -3.215 -9.424 1.00 82.94 173 GLY A O 1
ATOM 1389 N N . GLY A 1 174 ? 6.281 -3.842 -7.763 1.00 86.31 174 GLY A N 1
ATOM 1390 C CA . GLY A 1 174 ? 6.072 -2.501 -7.211 1.00 86.31 174 GLY A CA 1
ATOM 1391 C C . GLY A 1 174 ? 5.729 -2.541 -5.724 1.00 86.31 174 GLY A C 1
ATOM 1392 O O . GLY A 1 174 ? 5.078 -3.476 -5.252 1.00 86.31 174 GLY A O 1
ATOM 1393 N N . GLU A 1 175 ? 6.182 -1.539 -4.977 1.00 89.25 175 GLU A N 1
ATOM 1394 C CA . GLU A 1 175 ? 5.936 -1.428 -3.541 1.00 89.25 175 GLU A CA 1
ATOM 1395 C C . GLU A 1 175 ? 5.759 0.037 -3.135 1.00 89.25 175 GLU A C 1
ATOM 1397 O O . GLU A 1 175 ? 6.596 0.902 -3.406 1.00 89.25 175 GLU A O 1
ATOM 1402 N N . ILE A 1 176 ? 4.657 0.313 -2.441 1.00 90.38 176 ILE A N 1
ATOM 1403 C CA . ILE A 1 176 ? 4.363 1.620 -1.861 1.00 90.38 176 ILE A CA 1
ATOM 1404 C C . ILE A 1 176 ? 4.120 1.411 -0.378 1.00 90.38 176 ILE A C 1
ATOM 1406 O O . ILE A 1 176 ? 3.246 0.645 0.019 1.00 90.38 176 ILE A O 1
ATOM 1410 N N . SER A 1 177 ? 4.889 2.113 0.443 1.00 90.81 177 SER A N 1
ATOM 1411 C CA . SER A 1 177 ? 4.706 2.141 1.887 1.00 90.81 177 SER A CA 1
ATOM 1412 C C . SER A 1 177 ? 4.737 3.573 2.412 1.00 90.81 177 SER A C 1
ATOM 1414 O O . SER A 1 177 ? 5.496 4.412 1.910 1.00 90.81 177 SER A O 1
ATOM 1416 N N . THR A 1 178 ? 3.884 3.847 3.398 1.00 90.88 178 THR A N 1
ATOM 1417 C CA . THR A 1 178 ? 3.811 5.124 4.121 1.00 90.88 178 THR A CA 1
ATOM 1418 C C . THR A 1 178 ? 3.443 4.887 5.591 1.00 90.88 178 THR A C 1
ATOM 1420 O O . THR A 1 178 ? 2.866 3.853 5.939 1.00 90.88 178 THR A O 1
ATOM 1423 N N . GLY A 1 179 ? 3.813 5.828 6.458 1.00 88.38 179 GLY A N 1
ATOM 1424 C CA . GLY A 1 179 ? 3.668 5.718 7.909 1.00 88.38 179 GLY A CA 1
ATOM 1425 C C . GLY A 1 179 ? 4.902 5.163 8.631 1.00 88.38 179 GLY A C 1
ATOM 1426 O O . GLY A 1 179 ? 5.967 4.945 8.046 1.00 88.38 179 GLY A O 1
ATOM 1427 N N . ALA A 1 180 ? 4.764 4.976 9.943 1.00 86.06 180 ALA A N 1
ATOM 1428 C CA . ALA A 1 180 ? 5.854 4.552 10.814 1.00 86.06 180 ALA A CA 1
ATOM 1429 C C . ALA A 1 180 ? 6.061 3.026 10.759 1.00 86.06 180 ALA A C 1
ATOM 1431 O O . ALA A 1 180 ? 5.108 2.269 10.541 1.00 86.06 180 ALA A O 1
ATOM 1432 N N . PRO A 1 181 ? 7.294 2.532 10.970 1.00 84.38 181 PRO A N 1
ATOM 1433 C CA . PRO A 1 181 ? 7.518 1.107 11.165 1.00 84.38 181 PRO A CA 1
ATOM 1434 C C . PRO A 1 181 ? 6.797 0.637 12.432 1.00 84.38 181 PRO A C 1
ATOM 1436 O O . PRO A 1 181 ? 6.830 1.307 13.464 1.00 84.38 181 PRO A O 1
ATOM 1439 N N . ILE A 1 182 ? 6.155 -0.527 12.346 1.00 82.31 182 ILE A N 1
ATOM 1440 C CA . ILE A 1 182 ? 5.428 -1.122 13.469 1.00 82.31 182 ILE A CA 1
ATOM 1441 C C . ILE A 1 182 ? 6.447 -1.563 14.535 1.00 82.31 182 ILE A C 1
ATOM 1443 O O . ILE A 1 182 ? 7.341 -2.354 14.213 1.00 82.31 182 ILE A O 1
ATOM 1447 N N . PRO A 1 183 ? 6.351 -1.084 15.791 1.00 80.75 183 PRO A N 1
ATOM 1448 C CA . PRO A 1 183 ? 7.227 -1.543 16.860 1.00 80.75 183 PRO A CA 1
ATOM 1449 C C . PRO A 1 183 ? 7.020 -3.039 17.151 1.00 80.75 183 PRO A C 1
ATOM 1451 O O . PRO A 1 183 ? 5.885 -3.523 17.127 1.00 80.75 183 PRO A O 1
ATOM 1454 N N . PRO A 1 184 ? 8.088 -3.789 17.472 1.00 73.38 184 PRO A N 1
ATOM 1455 C CA . PRO A 1 184 ? 7.953 -5.189 17.857 1.00 73.38 184 PRO A CA 1
ATOM 1456 C C . PRO A 1 184 ? 7.124 -5.314 19.148 1.00 73.38 184 PRO A C 1
ATOM 1458 O O . PRO A 1 184 ? 7.304 -4.529 20.077 1.00 73.38 184 PRO A O 1
ATOM 1461 N N . ASN A 1 185 ? 6.245 -6.320 19.213 1.00 75.69 185 ASN A N 1
ATOM 1462 C CA . ASN A 1 185 ? 5.353 -6.626 20.348 1.00 75.69 185 ASN A CA 1
ATOM 1463 C C . ASN A 1 185 ? 4.256 -5.588 20.645 1.00 75.69 185 ASN A C 1
ATOM 1465 O O . ASN A 1 185 ? 3.841 -5.452 21.795 1.00 75.69 185 ASN A O 1
ATOM 1469 N N . THR A 1 186 ? 3.787 -4.853 19.637 1.00 78.31 186 THR A N 1
ATOM 1470 C CA . THR A 1 186 ? 2.608 -3.984 19.779 1.00 78.31 186 THR A CA 1
ATOM 1471 C C . THR A 1 186 ? 1.402 -4.639 19.118 1.00 78.31 186 THR A C 1
ATOM 1473 O O . THR A 1 186 ? 1.510 -5.085 17.975 1.00 78.31 186 THR A O 1
ATOM 1476 N N . ASP A 1 187 ? 0.269 -4.684 19.821 1.00 77.81 187 ASP A N 1
ATOM 1477 C CA . ASP A 1 187 ? -0.997 -5.126 19.237 1.00 77.81 187 ASP A CA 1
ATOM 1478 C C . ASP A 1 187 ? -1.411 -4.149 18.130 1.00 77.81 187 ASP A C 1
ATOM 1480 O O . ASP A 1 187 ? -1.504 -2.937 18.347 1.00 77.81 187 ASP A O 1
ATOM 1484 N N . VAL A 1 188 ? -1.615 -4.679 16.924 1.00 85.44 188 VAL A N 1
ATOM 1485 C CA . VAL A 1 188 ? -1.947 -3.905 15.724 1.00 85.44 188 VAL A CA 1
ATOM 1486 C C . VAL A 1 188 ? -3.223 -4.428 15.088 1.00 85.44 188 VAL A C 1
ATOM 1488 O O . VAL A 1 188 ? -3.342 -5.608 14.763 1.00 85.44 188 VAL A O 1
ATOM 1491 N N . TYR A 1 189 ? -4.159 -3.516 14.854 1.00 87.25 189 TYR A N 1
ATOM 1492 C CA . TYR A 1 189 ? -5.352 -3.774 14.058 1.00 87.25 189 TYR A CA 1
ATOM 1493 C C . TYR A 1 189 ? -4.974 -3.723 12.576 1.00 87.25 189 TYR A C 1
ATOM 1495 O O . TYR A 1 189 ? -4.314 -2.782 12.133 1.00 87.25 189 TYR A O 1
ATOM 1503 N N . THR A 1 190 ? -5.346 -4.755 11.819 1.00 88.19 190 THR A N 1
ATOM 1504 C CA . THR A 1 190 ? -4.914 -4.926 10.426 1.00 88.19 190 THR A CA 1
ATOM 1505 C C . THR A 1 190 ? -6.114 -5.202 9.537 1.00 88.19 190 THR A C 1
ATOM 1507 O O . THR A 1 190 ? -6.834 -6.165 9.774 1.00 88.19 190 THR A O 1
ATOM 1510 N N . ALA A 1 191 ? -6.256 -4.421 8.469 1.00 89.44 191 ALA A N 1
ATOM 1511 C CA . ALA A 1 191 ? -7.158 -4.713 7.362 1.00 89.44 191 ALA A CA 1
ATOM 1512 C C . ALA A 1 191 ? -6.347 -4.983 6.092 1.00 89.44 191 ALA A C 1
ATOM 1514 O O . ALA A 1 191 ? -5.259 -4.432 5.898 1.00 89.44 191 ALA A O 1
ATOM 1515 N N . SER A 1 192 ? -6.870 -5.836 5.214 1.00 90.44 192 SER A N 1
ATOM 1516 C CA . SER A 1 192 ? -6.227 -6.148 3.936 1.00 90.44 192 SER A CA 1
ATOM 1517 C C . SER A 1 192 ? -7.259 -6.298 2.828 1.00 90.44 192 SER A C 1
ATOM 1519 O O . SER A 1 192 ? -8.343 -6.833 3.043 1.00 90.44 192 SER A O 1
ATOM 1521 N N . ALA A 1 193 ? -6.909 -5.829 1.634 1.00 88.69 193 ALA A N 1
ATOM 1522 C CA . ALA A 1 193 ? -7.747 -5.927 0.450 1.00 88.69 193 ALA A CA 1
ATOM 1523 C C . ALA A 1 193 ? -6.886 -6.222 -0.779 1.00 88.69 193 ALA A C 1
ATOM 1525 O O . ALA A 1 193 ? -5.704 -5.873 -0.834 1.00 88.69 193 ALA A O 1
ATOM 1526 N N . TYR A 1 194 ? -7.501 -6.854 -1.776 1.00 86.94 194 TYR A N 1
ATOM 1527 C CA . TYR A 1 194 ? -6.890 -7.089 -3.078 1.00 86.94 194 TYR A CA 1
ATOM 1528 C C . TYR A 1 194 ? -7.495 -6.142 -4.103 1.00 86.94 194 TYR A C 1
ATOM 1530 O O . TYR A 1 194 ? -8.713 -5.979 -4.166 1.00 86.94 194 TYR A O 1
ATOM 1538 N N . VAL A 1 195 ? -6.634 -5.552 -4.928 1.00 83.00 195 VAL A N 1
ATOM 1539 C CA . VAL A 1 195 ? -7.025 -4.633 -5.999 1.00 83.00 195 VAL A CA 1
ATOM 1540 C C . VAL A 1 195 ? -6.540 -5.195 -7.324 1.00 83.00 195 VAL A C 1
ATOM 1542 O O . VAL A 1 195 ? -5.448 -5.761 -7.411 1.00 83.00 195 VAL A O 1
ATOM 1545 N N . VAL A 1 196 ? -7.368 -5.065 -8.355 1.00 80.19 196 VAL A N 1
ATOM 1546 C CA . VAL A 1 196 ? -7.009 -5.472 -9.713 1.00 80.19 196 VAL A CA 1
ATOM 1547 C C . VAL A 1 196 ? -6.203 -4.353 -10.361 1.00 80.19 196 VAL A C 1
ATOM 1549 O O . VAL A 1 196 ? -6.569 -3.188 -10.265 1.00 80.19 196 VAL A O 1
ATOM 1552 N N . MET A 1 197 ? -5.112 -4.711 -11.036 1.00 73.31 197 MET A N 1
ATOM 1553 C CA . MET A 1 197 ? -4.328 -3.752 -11.812 1.00 73.31 197 MET A CA 1
ATOM 1554 C C . MET A 1 197 ? -5.151 -3.213 -12.990 1.00 73.31 197 MET A C 1
ATOM 1556 O O . MET A 1 197 ? -5.743 -4.015 -13.720 1.00 73.31 197 MET A O 1
ATOM 1560 N N . PRO A 1 198 ? -5.168 -1.892 -13.224 1.00 66.31 198 PRO A N 1
ATOM 1561 C CA . PRO A 1 198 ? -5.893 -1.312 -14.338 1.00 66.31 198 PRO A CA 1
ATOM 1562 C C . PRO A 1 198 ? -5.266 -1.764 -15.662 1.00 66.31 198 PRO A C 1
ATOM 1564 O O . PRO A 1 198 ? -4.038 -1.822 -15.768 1.00 66.31 198 PRO A O 1
ATOM 1567 N N . PRO A 1 199 ? -6.077 -2.058 -16.694 1.00 59.44 199 PRO A N 1
ATOM 1568 C CA . PRO A 1 199 ? -5.574 -2.405 -18.014 1.00 59.44 199 PRO A CA 1
ATOM 1569 C C . PRO A 1 199 ? -4.982 -1.156 -18.682 1.00 59.44 199 PRO A C 1
ATOM 1571 O O . PRO A 1 199 ? -5.658 -0.419 -19.394 1.00 59.44 199 PRO A O 1
ATOM 1574 N N . SER A 1 200 ? -3.703 -0.897 -18.444 1.00 55.75 200 SER A N 1
ATOM 1575 C CA . SER A 1 200 ? -2.915 0.115 -19.146 1.00 55.75 200 SER A CA 1
ATOM 1576 C C . SER A 1 200 ? -2.071 -0.507 -20.264 1.00 55.75 200 SER A C 1
ATOM 1578 O O . SER A 1 200 ? -1.750 -1.701 -20.243 1.00 55.75 200 SER A O 1
ATOM 1580 N N . PHE A 1 201 ? -1.649 0.313 -21.233 1.00 46.47 201 PHE A N 1
ATOM 1581 C CA . PHE A 1 201 ? -0.665 -0.084 -22.251 1.00 46.47 201 PHE A CA 1
ATOM 1582 C C . PHE A 1 201 ? 0.595 -0.685 -21.605 1.00 46.47 201 PHE A C 1
ATOM 1584 O O . PHE A 1 201 ? 1.111 -1.697 -22.073 1.00 46.47 201 PHE A O 1
ATOM 1591 N N . MET A 1 202 ? 1.014 -0.130 -20.461 1.00 50.38 202 MET A N 1
ATOM 1592 C CA . MET A 1 202 ? 2.123 -0.652 -19.662 1.00 50.38 202 MET A CA 1
ATOM 1593 C C . MET A 1 202 ? 1.793 -2.011 -19.042 1.00 50.38 202 MET A C 1
ATOM 1595 O O . MET A 1 202 ? 2.614 -2.912 -19.135 1.00 50.38 202 MET A O 1
ATOM 1599 N N . THR A 1 203 ? 0.593 -2.229 -18.490 1.00 53.56 203 THR A N 1
ATOM 1600 C CA . THR A 1 203 ? 0.212 -3.570 -17.997 1.00 53.56 203 THR A CA 1
ATOM 1601 C C . THR A 1 203 ? 0.097 -4.603 -19.112 1.00 53.56 203 THR A C 1
ATOM 1603 O O . THR A 1 203 ? 0.454 -5.754 -18.900 1.00 53.56 203 THR A O 1
ATOM 1606 N N . THR A 1 204 ? -0.329 -4.207 -20.313 1.00 55.25 204 THR A N 1
ATOM 1607 C CA . THR A 1 204 ? -0.424 -5.113 -21.468 1.00 55.25 204 THR A CA 1
ATOM 1608 C C . THR A 1 204 ? 0.969 -5.487 -21.975 1.00 55.25 204 THR A C 1
ATOM 1610 O O . THR A 1 204 ? 1.245 -6.668 -22.171 1.00 55.25 204 THR A O 1
ATOM 1613 N N . GLY A 1 205 ? 1.872 -4.504 -22.090 1.00 54.00 205 GLY A N 1
ATOM 1614 C CA . GLY A 1 205 ? 3.291 -4.734 -22.377 1.00 54.00 205 GLY A CA 1
ATOM 1615 C C . GLY A 1 205 ? 4.006 -5.528 -21.278 1.00 54.00 205 GLY A C 1
ATOM 1616 O O . GLY A 1 205 ? 4.928 -6.288 -21.553 1.00 54.00 205 GLY A O 1
ATOM 1617 N N . MET A 1 206 ? 3.551 -5.407 -20.030 1.00 57.41 206 MET A N 1
ATOM 1618 C CA . MET A 1 206 ? 4.045 -6.199 -18.906 1.00 57.41 206 MET A CA 1
ATOM 1619 C C . MET A 1 206 ? 3.527 -7.629 -18.907 1.00 57.41 206 MET A C 1
ATOM 1621 O O . MET A 1 206 ? 4.285 -8.531 -18.578 1.00 57.41 206 MET A O 1
ATOM 1625 N N . ILE A 1 207 ? 2.270 -7.860 -19.281 1.00 62.59 207 ILE A N 1
ATOM 1626 C CA . ILE A 1 207 ? 1.737 -9.211 -19.469 1.00 62.59 207 ILE A CA 1
ATOM 1627 C C . ILE A 1 207 ? 2.494 -9.895 -20.607 1.00 62.59 207 ILE A C 1
ATOM 1629 O O . ILE A 1 207 ? 2.954 -11.015 -20.418 1.00 62.59 207 ILE A O 1
ATOM 1633 N N . SER A 1 208 ? 2.731 -9.205 -21.730 1.00 59.78 208 SER A N 1
ATOM 1634 C CA . SER A 1 208 ? 3.543 -9.766 -22.816 1.00 59.78 208 SER A CA 1
ATOM 1635 C C . SER A 1 208 ? 4.992 -10.003 -22.395 1.00 59.78 208 SER A C 1
ATOM 1637 O O . SER A 1 208 ? 5.543 -11.042 -22.727 1.00 59.78 208 SER A O 1
ATOM 1639 N N . LEU A 1 209 ? 5.597 -9.100 -21.615 1.00 58.31 209 LEU A N 1
ATOM 1640 C CA . LEU A 1 209 ? 6.920 -9.313 -21.020 1.00 58.31 209 LEU A CA 1
ATOM 1641 C C . LEU A 1 209 ? 6.941 -10.516 -20.076 1.00 58.31 209 LEU A C 1
ATOM 1643 O O . LEU A 1 209 ? 7.889 -11.286 -20.099 1.00 58.31 209 LEU A O 1
ATOM 1647 N N . LEU A 1 210 ? 5.925 -10.685 -19.231 1.00 61.31 210 LEU A N 1
ATOM 1648 C CA . LEU A 1 210 ? 5.820 -11.822 -18.316 1.00 61.31 210 LEU A CA 1
ATOM 1649 C C . LEU A 1 210 ? 5.636 -13.132 -19.083 1.00 61.31 210 LEU A C 1
ATOM 1651 O O . LEU A 1 210 ? 6.236 -14.136 -18.700 1.00 61.31 210 LEU A O 1
ATOM 1655 N N . ASP A 1 211 ? 4.862 -13.121 -20.166 1.00 64.81 211 ASP A N 1
ATOM 1656 C CA . ASP A 1 211 ? 4.703 -14.267 -21.059 1.00 64.81 211 ASP A CA 1
ATOM 1657 C C . ASP A 1 211 ? 6.005 -14.567 -21.817 1.00 64.81 211 ASP A C 1
ATOM 1659 O O . ASP A 1 211 ? 6.425 -15.721 -21.860 1.00 64.81 211 ASP A O 1
ATOM 1663 N N . GLU A 1 212 ? 6.719 -13.548 -22.304 1.00 60.50 212 GLU A N 1
ATOM 1664 C CA . GLU A 1 212 ? 8.045 -13.694 -22.916 1.00 60.50 212 GLU A CA 1
ATOM 1665 C C . GLU A 1 212 ? 9.085 -14.202 -21.914 1.00 60.50 212 GLU A C 1
ATOM 1667 O O . GLU A 1 212 ? 9.851 -15.101 -22.242 1.00 60.50 212 GLU A O 1
ATOM 1672 N N . ILE A 1 213 ? 9.098 -13.699 -20.676 1.00 58.59 213 ILE A N 1
ATOM 1673 C CA . ILE A 1 213 ? 9.954 -14.195 -19.589 1.00 58.59 213 ILE A CA 1
ATOM 1674 C C . ILE A 1 213 ? 9.618 -15.657 -19.301 1.00 58.59 213 ILE A C 1
ATOM 1676 O O . ILE A 1 213 ? 10.518 -16.484 -19.167 1.00 58.59 213 ILE A O 1
ATOM 1680 N N . LYS A 1 214 ? 8.333 -16.003 -19.217 1.00 61.69 214 LYS A N 1
ATOM 1681 C CA . LYS A 1 214 ? 7.875 -17.367 -18.946 1.00 61.69 214 LYS A CA 1
ATOM 1682 C C . LYS A 1 214 ? 8.276 -18.323 -20.067 1.00 61.69 214 LYS A C 1
ATOM 1684 O O . LYS A 1 214 ? 8.779 -19.410 -19.778 1.00 61.69 214 LYS A O 1
ATOM 1689 N N . ASP A 1 215 ? 8.113 -17.914 -21.319 1.00 63.44 215 ASP A N 1
ATOM 1690 C CA . ASP A 1 215 ? 8.530 -18.687 -22.485 1.00 63.44 215 ASP A CA 1
ATOM 1691 C C . ASP A 1 215 ? 10.057 -18.764 -22.593 1.00 63.44 215 ASP A C 1
ATOM 1693 O O . ASP A 1 215 ? 10.601 -19.828 -22.885 1.00 63.44 215 ASP A O 1
ATOM 1697 N N . TYR A 1 216 ? 10.779 -17.692 -22.268 1.00 56.72 216 TYR A N 1
ATOM 1698 C CA . TYR A 1 216 ? 12.240 -17.670 -22.260 1.00 56.72 216 TYR A CA 1
ATOM 1699 C C . TYR A 1 216 ? 12.815 -18.562 -21.157 1.00 56.72 216 TYR A C 1
ATOM 1701 O O . TYR A 1 216 ? 13.689 -19.374 -21.442 1.00 56.72 216 TYR A O 1
ATOM 1709 N N . ILE A 1 217 ? 12.282 -18.515 -19.930 1.00 56.34 217 ILE A N 1
ATOM 1710 C CA . ILE A 1 217 ? 12.640 -19.436 -18.835 1.00 56.34 217 ILE A CA 1
ATOM 1711 C C . ILE A 1 217 ? 12.369 -20.885 -19.248 1.00 56.34 217 ILE A C 1
ATOM 1713 O O . ILE A 1 217 ? 13.189 -21.770 -18.998 1.00 56.34 217 ILE A O 1
ATOM 1717 N N . LYS A 1 218 ? 11.235 -21.137 -19.910 1.00 58.38 218 LYS A N 1
ATOM 1718 C CA . LYS A 1 218 ? 10.864 -22.474 -20.382 1.00 58.38 218 LYS A CA 1
ATOM 1719 C C . LYS A 1 218 ? 11.799 -22.981 -21.488 1.00 58.38 218 LYS A C 1
ATOM 1721 O O . LYS A 1 218 ? 12.090 -24.177 -21.519 1.00 58.38 218 LYS A O 1
ATOM 1726 N N . ASN A 1 219 ? 12.288 -22.087 -22.349 1.00 56.88 219 ASN A N 1
ATOM 1727 C CA . ASN A 1 219 ? 13.108 -22.415 -23.517 1.00 56.88 219 ASN A CA 1
ATOM 1728 C C . ASN A 1 219 ? 14.628 -22.355 -23.257 1.00 56.88 219 ASN A C 1
ATOM 1730 O O . ASN A 1 219 ? 15.393 -22.993 -23.982 1.00 56.88 219 ASN A O 1
ATOM 1734 N N . HIS A 1 220 ? 15.100 -21.653 -22.220 1.00 54.78 220 HIS A N 1
ATOM 1735 C CA . HIS A 1 220 ? 16.523 -21.604 -21.873 1.00 54.78 220 HIS A CA 1
ATOM 1736 C C . HIS A 1 220 ? 16.934 -22.760 -20.952 1.00 54.78 220 HIS A C 1
ATOM 1738 O O . HIS A 1 220 ? 16.744 -22.750 -19.734 1.00 54.78 220 HIS A O 1
ATOM 1744 N N . VAL A 1 221 ? 17.609 -23.745 -21.550 1.00 47.06 221 VAL A N 1
ATOM 1745 C CA . VAL A 1 221 ? 18.149 -24.949 -20.892 1.00 47.06 221 VAL A CA 1
ATOM 1746 C C . VAL A 1 221 ? 19.082 -24.622 -19.714 1.00 47.06 221 VAL A C 1
ATOM 1748 O O . VAL A 1 221 ? 19.089 -25.350 -18.726 1.00 47.06 221 VAL A O 1
ATOM 1751 N N . GLN A 1 222 ? 19.821 -23.508 -19.763 1.00 53.00 222 GLN A N 1
ATOM 1752 C CA . GLN A 1 222 ? 20.703 -23.083 -18.666 1.00 53.00 222 GLN A CA 1
ATOM 1753 C C . GLN A 1 222 ? 19.944 -22.666 -17.400 1.00 53.00 222 GLN A C 1
ATOM 1755 O O . GLN A 1 222 ? 20.430 -22.930 -16.309 1.00 53.00 222 GLN A O 1
ATOM 1760 N N . ILE A 1 223 ? 18.746 -22.084 -17.517 1.00 52.72 223 ILE A N 1
ATOM 1761 C CA . ILE A 1 223 ? 17.954 -21.621 -16.363 1.00 52.72 223 ILE A CA 1
ATOM 1762 C C . ILE A 1 223 ? 17.250 -22.798 -15.704 1.00 52.72 223 ILE A C 1
ATOM 1764 O O . ILE A 1 223 ? 17.280 -22.923 -14.485 1.00 52.72 223 ILE A O 1
ATOM 1768 N N . ASN A 1 224 ? 16.696 -23.711 -16.505 1.00 54.09 224 ASN A N 1
ATOM 1769 C CA . ASN A 1 224 ? 16.242 -25.004 -15.997 1.00 54.09 224 ASN A CA 1
ATOM 1770 C C . ASN A 1 224 ? 17.397 -25.768 -15.339 1.00 54.09 224 ASN A C 1
ATOM 1772 O O . ASN A 1 224 ? 17.182 -26.395 -14.309 1.00 54.09 224 ASN A O 1
ATOM 1776 N N . GLY A 1 225 ? 18.619 -25.652 -15.868 1.00 59.47 225 GLY A N 1
ATOM 1777 C CA . GLY A 1 225 ? 19.842 -26.160 -15.248 1.00 59.47 225 GLY A CA 1
ATOM 1778 C C . GLY A 1 225 ? 20.132 -25.535 -13.882 1.00 59.47 225 GLY A C 1
ATOM 1779 O O . GLY A 1 225 ? 20.333 -26.275 -12.928 1.00 59.47 225 GLY A O 1
ATOM 1780 N N . SER A 1 226 ? 20.090 -24.206 -13.752 1.00 55.84 226 SER A N 1
ATOM 1781 C CA . SER A 1 226 ? 20.311 -23.490 -12.483 1.00 55.84 226 SER A CA 1
ATOM 1782 C C . SER A 1 226 ? 19.194 -23.733 -11.462 1.00 55.84 226 SER A C 1
ATOM 1784 O O . SER A 1 226 ? 19.464 -23.963 -10.289 1.00 55.84 226 SER A O 1
ATOM 1786 N N . ILE A 1 227 ? 17.930 -23.750 -11.892 1.00 56.44 227 ILE A N 1
ATOM 1787 C CA . ILE A 1 227 ? 16.771 -24.047 -11.036 1.00 56.44 227 ILE A CA 1
ATOM 1788 C C . ILE A 1 227 ? 16.807 -25.511 -10.578 1.00 56.44 227 ILE A C 1
ATOM 1790 O O . ILE A 1 227 ? 16.556 -25.799 -9.407 1.00 56.44 227 ILE A O 1
ATOM 1794 N N . TYR A 1 228 ? 17.151 -26.441 -11.474 1.00 57.97 228 TYR A N 1
ATOM 1795 C CA . TYR A 1 228 ? 17.359 -27.846 -11.130 1.00 57.97 228 TYR A CA 1
ATOM 1796 C C . TYR A 1 228 ? 18.541 -28.003 -10.171 1.00 57.97 228 TYR A C 1
ATOM 1798 O O . TYR A 1 228 ? 18.389 -28.653 -9.143 1.00 57.97 228 TYR A O 1
ATOM 1806 N N . ALA A 1 229 ? 19.666 -27.336 -10.445 1.00 57.94 229 ALA A N 1
ATOM 1807 C CA . ALA A 1 229 ? 20.850 -27.330 -9.594 1.00 57.94 229 ALA A CA 1
ATOM 1808 C C . ALA A 1 229 ? 20.546 -26.779 -8.194 1.00 57.94 229 ALA A C 1
ATOM 1810 O O . ALA A 1 229 ? 20.979 -27.373 -7.212 1.00 57.94 229 ALA A O 1
ATOM 1811 N N . PHE A 1 230 ? 19.748 -25.715 -8.070 1.00 54.84 230 PHE A N 1
ATOM 1812 C CA . PHE A 1 230 ? 19.306 -25.192 -6.774 1.00 54.84 230 PHE A CA 1
ATOM 1813 C C . PHE A 1 230 ? 18.404 -26.194 -6.049 1.00 54.84 230 PHE A C 1
ATOM 1815 O O . PHE A 1 230 ? 18.604 -26.485 -4.872 1.00 54.84 230 PHE A O 1
ATOM 1822 N N . ARG A 1 231 ? 17.450 -26.801 -6.767 1.00 55.53 231 ARG A N 1
ATOM 1823 C CA . ARG A 1 231 ? 16.536 -27.808 -6.208 1.00 55.53 231 ARG A CA 1
ATOM 1824 C C . ARG A 1 231 ? 17.262 -29.079 -5.751 1.00 55.53 231 ARG A C 1
ATOM 1826 O O . ARG A 1 231 ? 16.793 -29.739 -4.828 1.00 55.53 231 ARG A O 1
ATOM 1833 N N . THR A 1 232 ? 18.397 -29.408 -6.366 1.00 68.06 232 THR A N 1
ATOM 1834 C CA . THR A 1 232 ? 19.292 -30.500 -5.951 1.00 68.06 232 THR A CA 1
ATOM 1835 C C . THR A 1 232 ? 20.380 -30.062 -4.961 1.00 68.06 232 THR A C 1
ATOM 1837 O O . THR A 1 232 ? 21.217 -30.882 -4.597 1.00 68.06 232 THR A O 1
ATOM 1840 N N . GLY A 1 233 ? 20.396 -28.794 -4.529 1.00 62.03 233 GLY A N 1
ATOM 1841 C CA . GLY A 1 233 ? 21.367 -28.248 -3.570 1.00 62.03 233 GLY A CA 1
ATOM 1842 C C . GLY A 1 233 ? 22.783 -28.028 -4.120 1.00 62.03 233 GLY A C 1
ATOM 1843 O O . GLY A 1 233 ? 23.721 -27.873 -3.347 1.00 62.03 233 GLY A O 1
ATOM 1844 N N . ALA A 1 234 ? 22.956 -28.039 -5.442 1.00 67.75 234 ALA A N 1
ATOM 1845 C CA . ALA A 1 234 ? 24.239 -27.894 -6.128 1.00 67.75 234 ALA A CA 1
ATOM 1846 C C . ALA A 1 234 ? 24.682 -26.432 -6.322 1.00 67.75 234 ALA A C 1
ATOM 1848 O O . ALA A 1 234 ? 25.853 -26.200 -6.606 1.00 67.75 234 ALA A O 1
ATOM 1849 N N . ILE A 1 235 ? 23.771 -25.465 -6.174 1.00 62.38 235 ILE A N 1
ATOM 1850 C CA . ILE A 1 235 ? 24.085 -24.030 -6.145 1.00 62.38 235 ILE A CA 1
ATOM 1851 C C . ILE A 1 235 ? 23.387 -23.362 -4.960 1.00 62.38 235 ILE A C 1
ATOM 1853 O O . ILE A 1 235 ? 22.325 -23.811 -4.519 1.00 62.38 235 ILE A O 1
ATOM 1857 N N . SER A 1 236 ? 23.985 -22.289 -4.450 1.00 69.25 236 SER A N 1
ATOM 1858 C CA . SER A 1 236 ? 23.426 -21.492 -3.353 1.00 69.25 236 SER A CA 1
ATOM 1859 C C . SER A 1 236 ? 22.299 -20.556 -3.822 1.00 69.25 236 SER A C 1
ATOM 1861 O O . SER A 1 236 ? 22.170 -20.246 -5.008 1.00 69.25 236 SER A O 1
ATOM 1863 N N . GLU A 1 237 ? 21.471 -20.074 -2.887 1.00 54.06 237 GLU A N 1
ATOM 1864 C CA . GLU A 1 237 ? 20.400 -19.106 -3.181 1.00 54.06 237 GLU A CA 1
ATOM 1865 C C . GLU A 1 237 ? 20.951 -17.809 -3.801 1.00 54.06 237 GLU A C 1
ATOM 1867 O O . GLU A 1 237 ? 20.337 -17.232 -4.697 1.00 54.06 237 GLU A O 1
ATOM 1872 N N . GLU A 1 238 ? 22.139 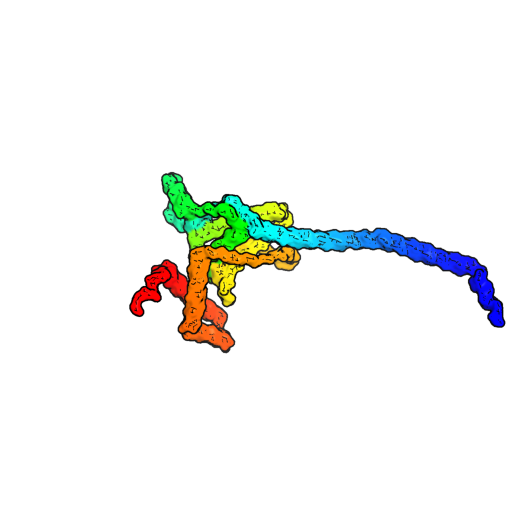-17.377 -3.379 1.00 60.75 238 GLU A N 1
ATOM 1873 C CA . GLU A 1 238 ? 22.827 -16.198 -3.914 1.00 60.75 238 GLU A CA 1
ATOM 1874 C C . GLU A 1 238 ? 23.288 -16.380 -5.363 1.00 60.75 238 GLU A C 1
ATOM 1876 O O . GLU A 1 238 ? 23.144 -15.465 -6.176 1.00 60.75 238 GLU A O 1
ATOM 1881 N N . GLU A 1 239 ? 23.774 -17.567 -5.723 1.00 58.69 239 GLU A N 1
ATOM 1882 C CA . GLU A 1 239 ? 24.162 -17.885 -7.101 1.00 58.69 239 GLU A CA 1
ATOM 1883 C C . GLU A 1 239 ? 22.947 -17.971 -8.027 1.00 58.69 239 GLU A C 1
ATOM 1885 O O . GLU A 1 239 ? 22.994 -17.477 -9.157 1.00 58.69 239 GLU A O 1
ATOM 1890 N N . LEU A 1 240 ? 21.831 -18.521 -7.534 1.00 60.53 240 LEU A N 1
ATOM 1891 C CA . LEU A 1 240 ? 20.563 -18.523 -8.259 1.00 60.53 240 LEU A CA 1
ATOM 1892 C C . LEU A 1 240 ? 20.054 -17.089 -8.478 1.00 60.53 240 LEU A C 1
ATOM 1894 O O . LEU A 1 240 ? 19.719 -16.719 -9.606 1.00 60.53 240 LEU A O 1
ATOM 1898 N N . ARG A 1 241 ? 20.044 -16.262 -7.424 1.00 54.41 241 ARG A N 1
ATOM 1899 C CA . ARG A 1 241 ? 19.637 -14.850 -7.505 1.00 54.41 241 ARG A CA 1
ATOM 1900 C C . ARG A 1 241 ? 20.483 -14.075 -8.505 1.00 54.41 241 ARG A C 1
ATOM 1902 O O . ARG A 1 241 ? 19.929 -13.316 -9.294 1.00 54.41 241 ARG A O 1
ATOM 1909 N N . LYS A 1 242 ? 21.799 -14.289 -8.512 1.00 63.25 242 LYS A N 1
ATOM 1910 C CA . LYS A 1 242 ? 22.713 -13.618 -9.439 1.00 63.25 242 LYS A CA 1
ATOM 1911 C C . LYS A 1 242 ? 22.450 -14.013 -10.893 1.00 63.25 242 LYS A C 1
ATOM 1913 O O . LYS A 1 242 ? 22.292 -13.136 -11.734 1.00 63.25 242 LYS A O 1
ATOM 1918 N N . ALA A 1 243 ? 22.305 -15.308 -11.177 1.00 60.97 243 ALA A N 1
ATOM 1919 C CA . ALA A 1 243 ? 22.021 -15.796 -12.529 1.00 60.97 243 ALA A CA 1
ATOM 1920 C C . ALA A 1 243 ? 20.691 -15.257 -13.092 1.00 60.97 243 ALA A C 1
ATOM 1922 O O . ALA A 1 243 ? 20.569 -14.995 -14.289 1.00 60.97 243 ALA A O 1
ATOM 1923 N N . LEU A 1 244 ? 19.691 -15.072 -12.230 1.00 59.19 244 LEU A N 1
ATOM 1924 C CA . LEU A 1 244 ? 18.405 -14.493 -12.610 1.00 59.19 244 LEU A CA 1
ATOM 1925 C C . LEU A 1 244 ? 18.429 -12.967 -12.699 1.00 59.19 244 LEU A C 1
ATOM 1927 O O . LEU A 1 244 ? 17.772 -12.411 -13.575 1.00 59.19 244 LEU A O 1
ATOM 1931 N N . ALA A 1 245 ? 19.208 -12.292 -11.855 1.00 58.00 245 ALA A N 1
ATOM 1932 C CA . ALA A 1 245 ? 19.439 -10.858 -11.970 1.00 58.00 245 ALA A CA 1
ATOM 1933 C C . ALA A 1 245 ? 20.148 -10.502 -13.279 1.00 58.00 245 ALA A C 1
ATOM 1935 O O . ALA A 1 245 ? 19.705 -9.590 -13.976 1.00 58.00 245 ALA A O 1
ATOM 1936 N N . ASP A 1 246 ? 21.177 -11.259 -13.660 1.00 62.62 246 ASP A N 1
ATOM 1937 C CA . ASP A 1 246 ? 21.885 -11.071 -14.930 1.00 62.62 246 ASP A CA 1
ATOM 1938 C C . ASP A 1 246 ? 20.938 -11.280 -16.128 1.00 62.62 246 ASP A C 1
ATOM 1940 O O . ASP A 1 246 ? 20.962 -10.516 -17.092 1.00 62.62 246 ASP A O 1
ATOM 1944 N N . MET A 1 247 ? 20.027 -12.254 -16.035 1.00 62.81 247 MET A N 1
ATOM 1945 C CA . MET A 1 247 ? 19.005 -12.520 -17.052 1.00 62.81 247 MET A CA 1
ATOM 1946 C C . MET A 1 247 ? 17.953 -11.416 -17.158 1.00 62.81 247 MET A C 1
ATOM 1948 O O . MET A 1 247 ? 17.660 -10.965 -18.262 1.00 62.81 247 MET A O 1
ATOM 1952 N N . LEU A 1 248 ? 17.380 -10.980 -16.031 1.00 54.91 248 LEU A N 1
ATOM 1953 C CA . LEU A 1 248 ? 16.421 -9.875 -16.007 1.00 54.91 248 LEU A CA 1
ATOM 1954 C C . LEU A 1 248 ? 17.065 -8.604 -16.554 1.00 54.91 248 LEU A C 1
ATOM 1956 O O . LEU A 1 248 ? 16.427 -7.887 -17.315 1.00 54.91 248 LEU A O 1
ATOM 1960 N N . THR A 1 249 ? 18.339 -8.371 -16.238 1.00 60.00 249 THR A N 1
ATOM 1961 C CA . THR A 1 249 ? 19.110 -7.237 -16.755 1.00 60.00 249 THR A CA 1
ATOM 1962 C C . THR A 1 249 ? 19.329 -7.336 -18.268 1.00 60.00 249 THR A C 1
ATOM 1964 O O . THR A 1 249 ? 19.134 -6.341 -18.963 1.00 60.00 249 THR A O 1
ATOM 1967 N N . ASP A 1 250 ? 19.672 -8.511 -18.817 1.00 61.72 250 ASP A N 1
ATOM 1968 C CA . ASP A 1 250 ? 19.785 -8.705 -20.277 1.00 61.72 250 ASP A CA 1
ATOM 1969 C C . ASP A 1 250 ? 18.438 -8.487 -20.984 1.00 61.72 250 ASP A C 1
ATOM 1971 O O . ASP A 1 250 ? 18.371 -7.845 -22.033 1.00 61.72 250 ASP A O 1
ATOM 1975 N N . LEU A 1 251 ? 17.346 -8.964 -20.386 1.00 55.00 251 LEU A N 1
ATOM 1976 C CA . LEU A 1 251 ? 16.002 -8.867 -20.954 1.00 55.00 251 LEU A CA 1
ATOM 1977 C C . LEU A 1 251 ? 15.467 -7.428 -20.897 1.00 55.00 251 LEU A C 1
ATOM 1979 O O . LEU A 1 251 ? 14.990 -6.912 -21.907 1.00 55.00 251 LEU A O 1
ATOM 1983 N N . LEU A 1 252 ? 15.650 -6.735 -19.769 1.00 52.94 252 LEU A N 1
ATOM 1984 C CA . LEU A 1 252 ? 15.396 -5.297 -19.642 1.00 52.94 252 LEU A CA 1
ATOM 1985 C C . LEU A 1 252 ? 16.224 -4.499 -20.645 1.00 52.94 252 LEU A C 1
ATOM 1987 O O . LEU A 1 252 ? 15.683 -3.612 -21.294 1.00 52.94 252 LEU A O 1
ATOM 1991 N N . ASN A 1 253 ? 17.503 -4.832 -20.831 1.00 54.25 253 ASN A N 1
ATOM 1992 C CA . ASN A 1 253 ? 18.338 -4.155 -21.819 1.00 54.25 253 ASN A CA 1
ATOM 1993 C C . ASN A 1 253 ? 17.835 -4.376 -23.249 1.00 54.25 253 ASN A C 1
ATOM 1995 O O . ASN A 1 253 ? 17.829 -3.437 -24.042 1.00 54.25 253 ASN A O 1
ATOM 1999 N N . ARG A 1 254 ? 17.367 -5.580 -23.591 1.00 53.66 254 ARG A N 1
ATOM 2000 C CA . ARG A 1 254 ? 16.759 -5.840 -24.904 1.00 53.66 254 ARG A CA 1
ATOM 2001 C C . ARG A 1 254 ? 15.472 -5.048 -25.093 1.00 53.66 254 ARG A C 1
ATOM 2003 O O . ARG A 1 254 ? 15.312 -4.414 -26.129 1.00 53.66 254 ARG A O 1
ATOM 2010 N N . VAL A 1 255 ? 14.588 -5.023 -24.104 1.00 46.56 255 VAL A N 1
ATOM 2011 C CA . VAL A 1 255 ? 13.284 -4.361 -24.248 1.00 46.56 255 VAL A CA 1
ATOM 2012 C C . VAL A 1 255 ? 13.391 -2.838 -24.189 1.00 46.56 255 VAL A C 1
ATOM 2014 O O . VAL A 1 255 ? 12.756 -2.156 -24.992 1.00 46.56 255 VAL A O 1
ATOM 2017 N N . LEU A 1 256 ? 14.240 -2.295 -23.314 1.00 44.97 256 LEU A N 1
ATOM 2018 C CA . LEU A 1 256 ? 14.449 -0.851 -23.183 1.00 44.97 256 LEU A CA 1
ATOM 2019 C C . LEU A 1 256 ? 15.265 -0.258 -24.340 1.00 44.97 256 LEU A C 1
ATOM 2021 O O . LEU A 1 256 ? 14.982 0.868 -24.743 1.00 44.97 256 LEU A O 1
ATOM 2025 N N . TRP A 1 257 ? 16.251 -0.986 -24.887 1.00 47.53 257 TRP A N 1
ATOM 2026 C CA . TRP A 1 257 ? 17.171 -0.431 -25.894 1.00 47.53 257 TRP A CA 1
ATOM 2027 C C . TRP A 1 257 ? 16.969 -0.939 -27.323 1.00 47.53 257 TRP A C 1
ATOM 2029 O O . TRP A 1 257 ? 17.311 -0.211 -28.252 1.00 47.53 257 TRP A O 1
ATOM 2039 N N . LYS A 1 258 ? 16.420 -2.144 -27.540 1.00 44.59 258 LYS A N 1
ATOM 2040 C CA . LYS A 1 258 ? 16.112 -2.636 -28.900 1.00 44.59 258 LYS A CA 1
ATOM 2041 C C . LYS A 1 258 ? 14.658 -2.409 -29.321 1.00 44.59 258 LYS A C 1
ATOM 2043 O O . LYS A 1 258 ? 14.363 -2.480 -30.509 1.00 44.59 258 LYS A O 1
ATOM 2048 N N . GLY A 1 259 ? 13.768 -2.081 -28.380 1.00 37.44 259 GLY A N 1
ATOM 2049 C CA . GLY A 1 259 ? 12.333 -1.955 -28.634 1.00 37.44 259 GLY A CA 1
ATOM 2050 C C . GLY A 1 259 ? 11.673 -3.296 -28.989 1.00 37.44 259 GLY A C 1
ATOM 2051 O O . GLY A 1 259 ? 12.336 -4.264 -29.354 1.00 37.44 259 GLY A O 1
ATOM 2052 N N . PHE A 1 260 ? 10.340 -3.356 -28.912 1.00 43.66 260 PHE A N 1
ATOM 2053 C CA . PHE A 1 260 ? 9.507 -4.538 -29.226 1.00 43.66 260 PHE A CA 1
ATOM 2054 C C . PHE A 1 260 ? 9.537 -4.976 -30.714 1.00 43.66 260 PHE A C 1
ATOM 2056 O O . PHE A 1 260 ? 8.621 -5.636 -31.201 1.00 43.66 260 PHE A O 1
ATOM 2063 N N . GLY A 1 261 ? 10.554 -4.572 -31.476 1.00 39.16 261 GLY A N 1
ATOM 2064 C CA . GLY A 1 261 ? 10.522 -4.503 -32.932 1.00 39.16 261 GLY A CA 1
ATOM 2065 C C . GLY A 1 261 ? 11.656 -5.220 -33.651 1.00 39.16 261 GLY A C 1
ATOM 2066 O O . GLY A 1 261 ? 12.068 -4.735 -34.692 1.00 39.16 261 GLY A O 1
ATOM 2067 N N . GLU A 1 262 ? 12.152 -6.358 -33.170 1.00 40.12 262 GLU A N 1
ATOM 2068 C CA . GLU A 1 262 ? 12.990 -7.239 -34.002 1.00 40.12 262 GLU A CA 1
ATOM 2069 C C . GLU A 1 262 ? 12.584 -8.699 -33.799 1.00 40.12 262 GLU A C 1
ATOM 2071 O O . GLU A 1 262 ? 13.213 -9.455 -33.063 1.00 40.12 262 GLU A O 1
ATOM 2076 N N . GLY A 1 263 ? 11.477 -9.097 -34.431 1.00 40.41 263 GLY A N 1
ATOM 2077 C CA . GLY A 1 263 ? 10.985 -10.465 -34.291 1.00 40.41 263 GLY A CA 1
ATOM 2078 C C . GLY A 1 263 ? 9.890 -10.923 -35.246 1.00 40.41 263 GLY A C 1
ATOM 2079 O O . GLY A 1 263 ? 9.260 -11.926 -34.942 1.00 40.41 263 GLY A O 1
ATOM 2080 N N . LYS A 1 264 ? 9.639 -10.242 -36.376 1.00 35.09 264 LYS A N 1
ATOM 2081 C CA . LYS A 1 264 ? 8.907 -10.816 -37.527 1.00 35.09 264 LYS A CA 1
ATOM 2082 C C . LYS A 1 264 ? 9.395 -10.200 -38.839 1.00 35.09 264 LYS A C 1
ATOM 2084 O O . LYS A 1 264 ? 8.862 -9.198 -39.303 1.00 35.09 264 LYS A O 1
ATOM 2089 N N . GLY A 1 265 ? 10.404 -10.823 -39.434 1.00 32.78 265 GLY A N 1
ATOM 2090 C CA . GLY A 1 265 ? 10.879 -10.522 -40.780 1.00 32.78 265 GLY A CA 1
ATOM 2091 C C . GLY A 1 265 ? 11.967 -11.511 -41.180 1.00 32.78 265 GLY A C 1
ATOM 2092 O O . GLY A 1 265 ? 13.119 -11.317 -40.805 1.00 32.78 265 GLY A O 1
ATOM 2093 N N . GLY A 1 266 ? 11.579 -12.567 -41.901 1.00 29.14 266 GLY A N 1
ATOM 2094 C CA . GLY A 1 266 ? 12.461 -13.630 -42.394 1.00 29.14 266 GLY A CA 1
ATOM 2095 C C . GLY A 1 266 ? 11.819 -14.998 -42.283 1.00 29.14 266 GLY A C 1
ATOM 2096 O O . GLY A 1 266 ? 12.077 -15.659 -41.258 1.00 29.14 266 GLY A O 1
#

Foldseek 3Di:
DPPPVVVVVPPPVVVVVVVVVVVVVVVVVVVCVVCVCVVCVVVVVVVVVVVVQLVLQVVLVVCLVPPWDAWQKFFFLVVVCVVVVNDPDPDPCNVVSCVPGIDTDHGDGLLQLQLVLQLQQFDFPNHRPRSRCVRSLVSSLVVSQVSSCVSVVVPDWDKDKDDDDPDPPGPTTGIHIYTDDDDPPDDDRDDDDDDDRDPDPSVVVVVVLVVVVVVCCVPDPVLVVLVVCVVVVNDDPVVNSVVVVVVVVVSCCCCVPVNPPDDDDD

Sequence (266 aa):
MKKGMQKFAYDRRGISVMQDAVLFCIMVSISAAILMPSFASNSIERVYIEKENEERVDEVLHQLMTCRADEFEYMAAWHILNDLGVSNSSGLLKPLIKDLFGREVMHHTYADLCTECMACQFYFGGKQLNVLTEDFTKMIKYELGKFIEGQLGGRYGYNFTAKWRPIAGFDFGGEISTGAPIPPNTDVYTASAYVVMPPSFMTTGMISLLDEIKDYIKNHVQINGSIYAFRTGAISEEELRKALADMLTDLLNRVLWKGFGEGKGG

pLDDT: mean 71.95, std 15.42, range [29.14, 93.62]

Secondary structure (DSSP, 8-state):
--SSHHHHTT-HHHHHHHHHHHHHHHHHHHHHHHHHHHHHHHHHHHHHHHHHHHHHHHHHHHHHHHPBPS-EEEETTHHHHHHTT-TT--STHHHHHHHHHEEEE-S-BHHHHHHHHHHHH-EETTEES-GGGHHHHHHHHHHHHHHHHHHHTTSS--EEEEEE-SSTTS--BEEEEEEPPPPTT----------PPP--HHHHHHHHHHHHHHHHHHH-HHHHHHHHHHHTTSS-HHHHHHHHHHHHHHHHHHHHHH-S-SSS--

Radius of gyration: 34.02 Å; chains: 1; bounding box: 70×77×111 Å